Protein AF-A0A6P0MDD0-F1 (afdb_monomer_lite)

Secondary structure (DSSP, 8-state):
--SGGGS-HHHHHHHHHHHHHHHHHHHHHHHHHHHHHHHTS-TT----EEEETTGGGSPPPB-SSS-BHHHIIIIITHHHHH-SSSEEEE---HHHHTSTTHHHHHHHH-SPPPPPPP-SB-TTS-B-HHHHHHHHHHHHHHHTTT-TT--IIIIIBS-HHHHHHHHHHTTT-HHHHHHHHHHHHTS-SSSPBPHHHHHHHHHHHIIIIIHHHS-HHHHHHHHHHHHHHHHH-TTTTS-------------

pLDDT: mean 82.12, std 19.8, range [27.33, 98.19]

Foldseek 3Di:
DPPPQPDDPVSVVVVVVVCVVCVVVVLVVQQVVLVVVQVPDDPVDNADEAEDPDPLVPDWDDDVDPDTPLCCVQPVCLCSVQSHPHHYHYDHHPCCCPDPCVVVSCVSPNRDDDDDFQAQAALLRHGDVVSLVVLVVVVQVVVVVVPNPDDCQVAAAPHPVLSSLLCVLQNRHNVSSVQLVVLLVVVDPGDHRYSVSSVVSSVCCCVVPVVVPADPVNVVVVVVVVVVCCVVPVPVSPDDDPPPPDPPDDD

Sequence (251 aa):
MTTSLRRIPSSRETIRKQVDNYSVSLITALNEFIEDAQHKLPNDQSKIVVIADNLDRIIPLEKGNERTSHEEIFLDYSSQLTALNCHVVYTVPISLAYSSNATELRNIYATPQVLPMIMVKNRQNESYSKGLDKLKEVIEKRIHLVDSRIDIDTQIFDSQDTRIELCAMTGGHVRELMLLMQSVMRYIDDFPITTRIVRRAVSDARDSTYRNAVSSEEWQKLAEVVTVDARYYPGHLRSRTVHESFPSHGS

Structure (mmCIF, N/CA/C/O backbone):
data_AF-A0A6P0MDD0-F1
#
_entry.id   AF-A0A6P0MDD0-F1
#
loop_
_atom_site.group_PDB
_atom_site.id
_atom_site.type_symbol
_atom_site.label_atom_id
_atom_site.label_alt_id
_atom_site.label_comp_id
_atom_site.label_asym_id
_atom_site.label_entity_id
_atom_site.label_seq_id
_atom_site.pdbx_PDB_ins_code
_atom_site.Cartn_x
_atom_site.Cartn_y
_atom_site.Cartn_z
_atom_site.occupancy
_atom_site.B_iso_or_equiv
_atom_site.auth_seq_id
_atom_site.auth_comp_id
_atom_site.auth_asym_id
_atom_site.auth_atom_id
_atom_site.pdbx_PDB_model_num
ATOM 1 N N . MET A 1 1 ? -26.201 8.908 -7.734 1.00 32.69 1 MET A N 1
ATOM 2 C CA . MET A 1 1 ? -26.254 10.237 -7.083 1.00 32.69 1 MET A CA 1
ATOM 3 C C . MET A 1 1 ? -25.109 10.399 -6.075 1.00 32.69 1 MET A C 1
ATOM 5 O O . MET A 1 1 ? -25.351 10.575 -4.892 1.00 32.69 1 MET A O 1
ATOM 9 N N . THR A 1 2 ? -23.848 10.304 -6.506 1.00 36.78 2 THR A N 1
ATOM 10 C CA . THR A 1 2 ? -22.702 10.171 -5.573 1.00 36.78 2 THR A CA 1
ATOM 11 C C . THR A 1 2 ? -21.550 11.142 -5.846 1.00 36.78 2 THR A C 1
ATOM 13 O O . THR A 1 2 ? -20.603 11.206 -5.070 1.00 36.78 2 THR A O 1
ATOM 16 N N . THR A 1 3 ? -21.633 11.965 -6.893 1.00 32.38 3 THR A N 1
ATOM 17 C CA . THR A 1 3 ? -20.506 12.812 -7.328 1.00 32.38 3 THR A CA 1
ATOM 18 C C . THR A 1 3 ? -20.547 14.238 -6.756 1.00 32.38 3 THR A C 1
ATOM 20 O O . THR A 1 3 ? -19.508 14.888 -6.660 1.00 32.38 3 THR A O 1
ATOM 23 N N . SER A 1 4 ? -21.708 14.729 -6.307 1.00 34.78 4 SER A N 1
ATOM 24 C CA . SER A 1 4 ? -21.875 16.143 -5.916 1.00 34.78 4 SER A CA 1
ATOM 25 C C . SER A 1 4 ? -21.481 16.471 -4.470 1.00 34.78 4 SER A C 1
ATOM 27 O O . SER A 1 4 ? -21.215 17.627 -4.158 1.00 34.78 4 SER A O 1
ATOM 29 N N . LEU A 1 5 ? -21.373 15.476 -3.583 1.00 40.84 5 LEU A N 1
ATOM 30 C CA . LEU A 1 5 ? -21.086 15.698 -2.154 1.00 40.84 5 LEU A CA 1
ATOM 31 C C . LEU A 1 5 ? -19.612 16.023 -1.857 1.00 40.84 5 LEU A C 1
ATOM 33 O O . LEU A 1 5 ? -19.264 16.417 -0.746 1.00 40.84 5 LEU A O 1
ATOM 37 N N . ARG A 1 6 ? -18.719 15.878 -2.842 1.00 41.75 6 ARG A N 1
ATOM 38 C CA . ARG A 1 6 ? -17.268 15.948 -2.618 1.00 41.75 6 ARG A CA 1
ATOM 39 C C . ARG A 1 6 ? -16.696 17.372 -2.550 1.00 41.75 6 ARG A C 1
ATOM 41 O O . ARG A 1 6 ? -15.512 17.500 -2.246 1.00 41.75 6 ARG A O 1
ATOM 48 N N . ARG A 1 7 ? -17.479 18.428 -2.829 1.00 38.03 7 ARG A N 1
ATOM 49 C CA . ARG A 1 7 ? -16.921 19.756 -3.177 1.00 38.03 7 ARG A CA 1
ATOM 50 C C . ARG A 1 7 ? -17.464 20.990 -2.446 1.00 38.03 7 ARG A C 1
ATOM 52 O O . ARG A 1 7 ? -17.115 22.091 -2.854 1.00 38.03 7 ARG A O 1
ATOM 59 N N . ILE A 1 8 ? -18.253 20.848 -1.379 1.00 43.12 8 ILE A N 1
ATOM 60 C CA . ILE A 1 8 ? -18.804 22.010 -0.656 1.00 43.12 8 ILE A CA 1
ATOM 61 C C . ILE A 1 8 ? -18.343 21.994 0.818 1.00 43.12 8 ILE A C 1
ATOM 63 O O . ILE A 1 8 ? -18.714 21.078 1.555 1.00 43.12 8 ILE A O 1
ATOM 67 N N . PRO A 1 9 ? -17.547 22.984 1.276 1.00 49.06 9 PRO A N 1
ATOM 68 C CA . PRO A 1 9 ? -17.070 23.077 2.662 1.00 49.06 9 PRO A CA 1
ATOM 69 C C . PRO A 1 9 ? -18.204 23.113 3.698 1.00 49.06 9 PRO A C 1
ATOM 71 O O . PRO A 1 9 ? -18.133 22.415 4.707 1.00 49.06 9 PRO A O 1
ATOM 74 N N . SER A 1 10 ? -19.293 23.833 3.402 1.00 49.12 10 SER A N 1
ATOM 75 C CA . SER A 1 10 ? -20.471 23.931 4.274 1.00 49.12 10 SER A CA 1
ATOM 76 C C . SER A 1 10 ? -21.240 22.612 4.404 1.00 49.12 10 SER A C 1
ATOM 78 O O . SER A 1 10 ? -21.843 22.352 5.444 1.00 49.12 10 SER A O 1
ATOM 80 N N . SER A 1 11 ? -21.168 21.718 3.410 1.00 52.84 11 SER A N 1
ATOM 81 C CA . SER A 1 11 ? -21.753 20.378 3.522 1.00 52.84 11 SER A CA 1
ATOM 82 C C . SER A 1 11 ? -20.979 19.500 4.501 1.00 52.84 11 SER A C 1
ATOM 84 O O . SER A 1 11 ? -21.600 18.709 5.194 1.00 52.84 11 SER A O 1
ATOM 86 N N . ARG A 1 12 ? -19.651 19.649 4.627 1.00 55.28 12 ARG A N 1
ATOM 87 C CA . ARG A 1 12 ? -18.859 18.863 5.594 1.00 55.28 12 ARG A CA 1
ATOM 88 C C . ARG A 1 12 ? -19.124 19.266 7.038 1.00 55.28 12 ARG A C 1
ATOM 90 O O . ARG A 1 12 ? -19.221 18.384 7.880 1.00 55.28 12 ARG A O 1
ATOM 97 N N . GLU A 1 13 ? -19.258 20.559 7.327 1.00 58.88 13 GLU A N 1
ATOM 98 C CA . GLU A 1 13 ? -19.667 21.023 8.661 1.00 58.88 13 GLU A CA 1
ATOM 99 C C . GLU A 1 13 ? -21.097 20.605 8.996 1.00 58.88 13 GLU A C 1
ATOM 101 O O . GLU A 1 13 ? -21.365 20.191 10.120 1.00 58.88 13 GLU A O 1
ATOM 106 N N . THR A 1 14 ? -22.005 20.661 8.020 1.00 55.78 14 THR A N 1
ATOM 107 C CA . THR A 1 14 ? -23.390 20.208 8.203 1.00 55.78 14 THR A CA 1
ATOM 108 C C . THR A 1 14 ? -23.451 18.700 8.447 1.00 55.78 14 THR A C 1
ATOM 110 O O . THR A 1 14 ? -24.111 18.264 9.384 1.00 55.78 14 THR A O 1
ATOM 113 N N . ILE A 1 15 ? -22.707 17.910 7.664 1.00 59.50 15 ILE A N 1
ATOM 114 C CA . ILE A 1 15 ? -22.580 16.461 7.855 1.00 59.50 15 ILE A CA 1
ATOM 115 C C . ILE A 1 15 ? -21.939 16.162 9.206 1.00 59.50 15 ILE A C 1
ATOM 117 O O . ILE A 1 15 ? -22.464 15.322 9.914 1.00 59.50 15 ILE A O 1
ATOM 121 N N . ARG A 1 16 ? -20.867 16.858 9.610 1.00 57.59 16 ARG A N 1
ATOM 122 C CA . ARG A 1 16 ? -20.265 16.683 10.943 1.00 57.59 16 ARG A CA 1
ATOM 123 C C . ARG A 1 16 ? -21.270 16.957 12.052 1.00 57.59 16 ARG A C 1
ATOM 125 O O . ARG A 1 16 ? -21.490 16.083 12.870 1.00 57.59 16 ARG A O 1
ATOM 132 N N . LYS A 1 17 ? -21.969 18.095 12.017 1.00 58.84 17 LYS A N 1
ATOM 133 C CA . LYS A 1 17 ? -23.002 18.424 13.013 1.00 58.84 17 LYS A CA 1
ATOM 134 C C . LYS A 1 17 ? -24.141 17.403 13.046 1.00 58.84 17 LYS A C 1
ATOM 136 O O . LYS A 1 17 ? -24.657 17.111 14.116 1.00 58.84 17 LYS A O 1
ATOM 141 N N . GLN A 1 18 ? -24.544 16.858 11.899 1.00 57.03 18 GLN A N 1
ATOM 142 C CA . GLN A 1 18 ? -25.551 15.797 11.858 1.00 57.03 18 GLN A CA 1
ATOM 143 C C . GLN A 1 18 ? -24.995 14.467 12.381 1.00 57.03 18 GLN A C 1
ATOM 145 O O . GLN A 1 18 ? -25.627 13.840 13.216 1.00 57.03 18 GLN A O 1
ATOM 150 N N . VAL A 1 19 ? -23.806 14.051 11.956 1.00 58.28 19 VAL A N 1
ATOM 151 C CA . VAL A 1 19 ? -23.167 12.808 12.406 1.00 58.28 19 VAL A CA 1
ATOM 152 C C . VAL A 1 19 ? -22.863 12.854 13.902 1.00 58.28 19 VAL A C 1
ATOM 154 O O . VAL A 1 19 ? -23.126 11.873 14.579 1.00 58.28 19 VAL A O 1
ATOM 157 N N . ASP A 1 20 ? -22.401 13.980 14.443 1.00 59.94 20 ASP A N 1
ATOM 158 C CA . ASP A 1 20 ? -22.141 14.135 15.878 1.00 59.94 20 ASP A CA 1
ATOM 159 C C . ASP A 1 20 ? -23.440 14.022 16.690 1.00 59.94 20 ASP A C 1
ATOM 161 O O . ASP A 1 20 ? -23.492 13.270 17.664 1.00 59.94 20 ASP A O 1
ATOM 165 N N . ASN A 1 21 ? -24.521 14.668 16.232 1.00 58.84 21 ASN A N 1
ATOM 166 C CA . ASN A 1 21 ? -25.838 14.592 16.876 1.00 58.84 21 ASN A CA 1
ATOM 167 C C . ASN A 1 21 ? -26.485 13.195 16.796 1.00 58.84 21 ASN A C 1
ATOM 169 O O . ASN A 1 21 ? -27.354 12.883 17.607 1.00 58.84 21 ASN A O 1
ATOM 173 N N . TYR A 1 22 ? -26.082 12.367 15.829 1.00 60.81 22 TYR A N 1
ATOM 174 C CA . TYR A 1 22 ? -26.712 11.078 15.520 1.00 60.81 22 TYR A CA 1
ATOM 175 C C . TYR A 1 22 ? -25.746 9.890 15.585 1.00 60.81 22 TYR A C 1
ATOM 177 O O . TYR A 1 22 ? -26.116 8.791 15.176 1.00 60.81 22 TYR A O 1
ATOM 185 N N . SER A 1 23 ? -24.532 10.065 16.103 1.00 62.34 23 SER A N 1
ATOM 186 C CA . SER A 1 23 ? -23.465 9.053 16.048 1.00 62.34 23 SER A CA 1
ATOM 187 C C . SER A 1 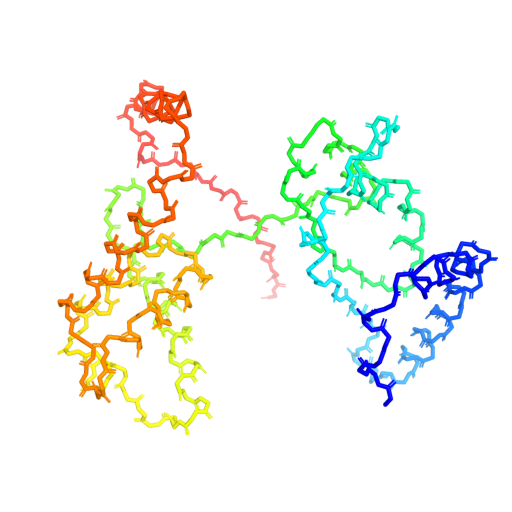23 ? -23.897 7.720 16.663 1.00 62.34 23 SER A C 1
ATOM 189 O O . SER A 1 23 ? -23.730 6.677 16.033 1.00 62.34 23 SER A O 1
ATOM 191 N N . VAL A 1 24 ? -24.565 7.756 17.821 1.00 66.88 24 VAL A N 1
ATOM 192 C CA . VAL A 1 24 ? -25.164 6.567 18.452 1.00 66.88 24 VAL A CA 1
ATOM 193 C C . VAL A 1 24 ? -26.218 5.931 17.541 1.00 66.88 24 VAL A C 1
ATOM 195 O O . VAL A 1 24 ? -26.158 4.735 17.283 1.00 66.88 24 VAL A O 1
ATOM 198 N N . SER A 1 25 ? -27.135 6.727 16.981 1.00 78.25 25 SER A N 1
ATOM 199 C CA . SER A 1 25 ? -28.187 6.205 16.094 1.00 78.25 25 SER A CA 1
ATOM 200 C C . SER A 1 25 ? -27.647 5.628 14.781 1.00 78.25 25 SER A C 1
ATOM 202 O O . SER A 1 25 ? -28.219 4.681 14.250 1.00 78.25 25 SER A O 1
ATOM 204 N N . LEU A 1 26 ? -26.523 6.147 14.275 1.00 84.44 26 LEU A N 1
ATOM 205 C CA . LEU A 1 26 ? -25.875 5.630 13.074 1.00 84.44 26 LEU A CA 1
ATOM 206 C C . LEU A 1 26 ? -25.206 4.279 13.340 1.00 84.44 26 LEU A C 1
ATOM 208 O O . LEU A 1 26 ? -25.339 3.378 12.519 1.00 84.44 26 LEU A O 1
ATOM 212 N N . ILE A 1 27 ? -24.517 4.126 14.474 1.00 89.81 27 ILE A N 1
ATOM 213 C CA . ILE A 1 27 ? -23.933 2.838 14.872 1.00 89.81 27 ILE A CA 1
ATOM 214 C C . ILE A 1 27 ? -25.033 1.792 15.069 1.00 89.81 27 ILE A C 1
ATOM 216 O O . ILE A 1 27 ? -24.898 0.682 14.564 1.00 89.81 27 ILE A O 1
ATOM 220 N N . THR A 1 28 ? -26.147 2.152 15.716 1.00 91.44 28 THR A N 1
ATOM 221 C CA . THR A 1 28 ? -27.307 1.257 15.845 1.00 91.44 28 THR A CA 1
ATOM 222 C C . THR A 1 28 ? -27.830 0.819 14.478 1.00 91.44 28 THR A C 1
ATOM 224 O O . THR A 1 28 ? -27.912 -0.377 14.220 1.00 91.44 28 THR A O 1
ATOM 227 N N . ALA A 1 29 ? -28.091 1.761 13.568 1.00 91.88 29 ALA A N 1
ATOM 228 C CA . ALA A 1 29 ? -28.584 1.441 12.228 1.00 91.88 29 ALA A CA 1
ATOM 229 C C . ALA A 1 29 ? -27.591 0.593 11.408 1.00 91.88 29 ALA A C 1
ATOM 231 O O . ALA A 1 29 ? -27.995 -0.298 10.662 1.00 91.88 29 ALA A O 1
ATOM 232 N N . LEU A 1 30 ? -26.283 0.847 11.540 1.00 92.62 30 LEU A N 1
ATOM 233 C CA . LEU A 1 30 ? -25.247 0.038 10.893 1.00 92.62 30 LEU A CA 1
ATOM 234 C C . LEU A 1 30 ? -25.207 -1.383 11.454 1.00 92.62 30 LEU A C 1
ATOM 236 O O . LEU A 1 30 ? -25.061 -2.324 10.680 1.00 92.62 30 LEU A O 1
ATOM 240 N N . ASN A 1 31 ? -25.360 -1.551 12.766 1.00 95.44 31 ASN A N 1
ATOM 241 C CA . ASN A 1 31 ? -25.385 -2.868 13.395 1.00 95.44 31 ASN A CA 1
ATOM 242 C C . ASN A 1 31 ? -26.634 -3.665 13.016 1.00 95.44 31 ASN A C 1
ATOM 244 O O . ASN A 1 31 ? -26.498 -4.832 12.669 1.00 95.44 31 ASN A O 1
ATOM 248 N N . GLU A 1 32 ? -27.809 -3.034 12.961 1.00 95.19 32 GLU A N 1
ATOM 249 C CA . GLU A 1 32 ? -29.029 -3.669 12.438 1.00 95.19 32 GLU A CA 1
ATOM 250 C C . GLU A 1 32 ? -28.837 -4.143 10.987 1.00 95.19 32 GLU A C 1
ATOM 252 O O . GLU A 1 32 ? -29.209 -5.261 10.630 1.00 95.19 32 GLU A O 1
ATOM 257 N N . PHE A 1 33 ? -28.194 -3.321 10.150 1.00 94.19 33 PHE A N 1
ATOM 258 C CA . PHE A 1 33 ? -27.860 -3.694 8.776 1.00 94.19 33 PHE A CA 1
ATOM 259 C C . PHE A 1 33 ? -26.857 -4.858 8.704 1.00 94.19 33 PHE A C 1
ATOM 261 O O . PHE A 1 33 ? -27.023 -5.767 7.891 1.00 94.19 33 PHE A O 1
ATOM 268 N N . ILE A 1 34 ? -25.814 -4.843 9.540 1.00 94.31 34 ILE A N 1
ATOM 269 C CA . ILE A 1 34 ? -24.814 -5.917 9.616 1.00 94.31 34 ILE A CA 1
ATOM 270 C C . ILE A 1 34 ? -25.471 -7.229 10.056 1.00 94.31 34 ILE A C 1
ATOM 272 O O . ILE A 1 34 ? -25.182 -8.270 9.470 1.00 94.31 34 ILE A O 1
ATOM 276 N N . GLU A 1 35 ? -26.359 -7.186 11.045 1.00 93.56 35 GLU A N 1
ATOM 277 C CA . GLU A 1 35 ? -27.078 -8.358 11.545 1.00 93.56 35 GLU A CA 1
ATOM 278 C C . GLU A 1 35 ? -28.017 -8.937 10.483 1.00 93.56 35 GLU A C 1
ATOM 280 O O . GLU A 1 35 ? -27.995 -10.141 10.228 1.00 93.56 35 GLU A O 1
ATOM 285 N N . ASP A 1 36 ? -28.802 -8.106 9.795 1.00 94.12 36 ASP A N 1
ATOM 286 C CA . ASP A 1 36 ? -29.632 -8.552 8.669 1.00 94.12 36 ASP A CA 1
ATOM 287 C C . ASP A 1 36 ? -28.782 -9.164 7.540 1.00 94.12 36 ASP A C 1
ATOM 289 O O . ASP A 1 36 ? -29.133 -10.209 6.984 1.00 94.12 36 ASP A O 1
ATOM 293 N N . ALA A 1 37 ? -27.625 -8.568 7.235 1.00 93.12 37 ALA A N 1
ATOM 294 C CA . ALA A 1 37 ? -26.694 -9.115 6.255 1.00 93.12 37 ALA A CA 1
ATOM 295 C C . ALA A 1 37 ? -26.127 -10.476 6.695 1.00 93.12 37 ALA A C 1
ATOM 297 O O . ALA A 1 37 ? -26.079 -11.392 5.876 1.00 93.12 37 ALA A O 1
ATOM 298 N N . GLN A 1 38 ? -25.755 -10.638 7.969 1.00 92.44 38 GLN A N 1
ATOM 299 C CA . GLN A 1 38 ? -25.266 -11.906 8.527 1.00 92.44 38 GLN A CA 1
ATOM 300 C C . GLN A 1 38 ? -26.317 -13.021 8.431 1.00 92.44 38 GLN A C 1
ATOM 302 O O . GLN A 1 38 ? -25.971 -14.137 8.053 1.00 92.44 38 GLN A O 1
ATOM 307 N N . HIS A 1 39 ? -27.598 -12.727 8.683 1.00 91.56 39 HIS A N 1
ATOM 308 C CA . HIS A 1 39 ? -28.688 -13.707 8.553 1.00 91.56 39 HIS A CA 1
ATOM 309 C C . HIS A 1 39 ? -28.938 -14.177 7.113 1.00 91.56 39 HIS A C 1
ATOM 311 O O . HIS A 1 39 ? -29.538 -15.231 6.903 1.00 91.56 39 HIS A O 1
ATOM 317 N N . LYS A 1 40 ? -28.508 -13.398 6.116 1.00 92.94 40 LYS A N 1
ATOM 318 C CA . LYS A 1 40 ? -28.657 -13.717 4.688 1.00 92.94 40 LYS A CA 1
ATOM 319 C C . LYS A 1 40 ? -27.450 -14.450 4.107 1.00 92.94 40 LYS A C 1
ATOM 321 O O . LYS A 1 40 ? -27.489 -14.824 2.933 1.00 92.94 40 LYS A O 1
ATOM 326 N N . LEU A 1 41 ? -26.380 -14.628 4.882 1.00 91.88 41 LEU A N 1
ATOM 327 C CA . LEU A 1 41 ? -25.212 -15.364 4.422 1.00 91.88 41 LEU A CA 1
ATOM 328 C C . LEU A 1 41 ? -25.493 -16.878 4.355 1.00 91.88 41 LEU A C 1
ATOM 330 O O . LEU A 1 41 ? -26.341 -17.393 5.087 1.00 91.88 41 LEU A O 1
ATOM 334 N N . PRO A 1 42 ? -24.782 -17.610 3.481 1.00 91.19 42 PRO A N 1
ATOM 335 C CA . PRO A 1 42 ? -24.795 -19.070 3.470 1.00 91.19 42 PRO A CA 1
ATOM 336 C C . PRO A 1 42 ? -24.424 -19.676 4.833 1.00 91.19 42 PRO A C 1
ATOM 338 O O . PRO A 1 42 ? -23.614 -19.121 5.568 1.00 91.19 42 PRO A O 1
ATOM 341 N N . ASN A 1 43 ? -24.954 -20.859 5.157 1.00 83.12 43 ASN A N 1
ATOM 342 C CA . ASN A 1 43 ? -24.727 -21.510 6.459 1.00 83.12 43 ASN A CA 1
ATOM 343 C C . ASN A 1 43 ? -23.244 -21.807 6.772 1.00 83.12 43 ASN A C 1
ATOM 345 O O . ASN A 1 43 ? -22.886 -21.978 7.935 1.00 83.12 43 ASN A O 1
ATOM 349 N N . ASP A 1 44 ? -22.384 -21.891 5.755 1.00 86.50 44 ASP A N 1
ATOM 350 C CA . ASP A 1 44 ? -20.936 -22.083 5.875 1.00 86.50 44 ASP A CA 1
ATOM 351 C C . ASP A 1 44 ? -20.153 -20.768 6.068 1.00 86.50 44 ASP A C 1
ATOM 353 O O . ASP A 1 44 ? -18.951 -20.800 6.335 1.00 86.50 44 ASP A O 1
ATOM 357 N N . GLN A 1 45 ? -20.817 -19.608 5.991 1.00 83.88 45 GLN A N 1
ATOM 358 C CA . GLN A 1 45 ? -20.230 -18.282 6.186 1.00 83.88 45 GLN A CA 1
ATOM 359 C C . GLN A 1 45 ? -21.087 -17.458 7.151 1.00 83.88 45 GLN A C 1
ATOM 361 O O . GLN A 1 45 ? -22.103 -16.900 6.775 1.00 83.88 45 GLN A O 1
ATOM 366 N N . SER A 1 46 ? -20.667 -17.322 8.408 1.00 79.81 46 SER A N 1
ATOM 367 C CA . SER A 1 46 ? -21.464 -16.621 9.433 1.00 79.81 46 SER A CA 1
ATOM 368 C C . SER A 1 46 ? -20.913 -15.258 9.849 1.00 79.81 46 SER A C 1
ATOM 370 O O . SER A 1 46 ? -21.462 -14.612 10.738 1.00 79.81 46 SER A O 1
ATOM 372 N N . LYS A 1 47 ? -19.801 -14.815 9.252 1.00 89.12 47 LYS A N 1
ATOM 373 C CA . LYS A 1 47 ? -19.071 -13.624 9.701 1.00 89.12 47 LYS A CA 1
ATOM 374 C C . LYS A 1 47 ? -18.840 -12.645 8.566 1.00 89.12 47 LYS A C 1
ATOM 376 O O . LYS A 1 47 ? -18.465 -13.030 7.464 1.00 89.12 47 LYS A O 1
ATOM 381 N N . ILE A 1 48 ? -18.988 -11.365 8.890 1.00 93.19 48 ILE A N 1
ATOM 382 C CA . ILE A 1 48 ? -18.657 -10.250 8.005 1.00 93.19 48 ILE A CA 1
ATOM 383 C C . ILE A 1 48 ? -17.336 -9.635 8.466 1.00 93.19 48 ILE A C 1
ATOM 385 O O . ILE A 1 48 ? -17.115 -9.442 9.666 1.00 93.19 48 ILE A O 1
ATOM 389 N N . VAL A 1 49 ? -16.473 -9.324 7.498 1.00 94.94 49 VAL A N 1
ATOM 390 C CA . VAL A 1 49 ? -15.269 -8.515 7.700 1.00 94.94 49 VAL A CA 1
ATOM 391 C C . VAL A 1 49 ? -15.408 -7.238 6.881 1.00 94.94 49 VAL A C 1
ATOM 393 O O . VAL A 1 49 ? -15.585 -7.294 5.664 1.00 94.94 49 VAL A O 1
ATOM 396 N N . VAL A 1 50 ? -15.309 -6.088 7.539 1.00 94.44 50 VAL A N 1
ATOM 397 C CA . VAL A 1 50 ? -15.270 -4.771 6.901 1.00 94.44 50 VAL A CA 1
ATOM 398 C C . VAL A 1 50 ? -13.822 -4.307 6.826 1.00 94.44 50 VAL A C 1
ATOM 400 O O . VAL A 1 50 ? -13.106 -4.319 7.821 1.00 94.44 50 VAL A O 1
ATOM 403 N N . ILE A 1 51 ? -13.380 -3.874 5.647 1.00 95.19 51 ILE A N 1
ATOM 404 C CA . ILE A 1 51 ? -12.051 -3.285 5.460 1.00 95.19 51 ILE A CA 1
ATOM 405 C C . ILE A 1 51 ? -12.236 -1.802 5.152 1.00 95.19 51 ILE A C 1
ATOM 407 O O . ILE A 1 51 ? -12.701 -1.431 4.073 1.00 95.19 51 ILE A O 1
ATOM 411 N N . ALA A 1 52 ? -11.878 -0.958 6.112 1.00 92.81 52 ALA A N 1
ATOM 412 C CA . ALA A 1 52 ? -11.877 0.489 5.976 1.00 92.81 52 ALA A CA 1
ATOM 413 C C . ALA A 1 52 ? -10.470 0.956 5.575 1.00 92.81 52 ALA A C 1
ATOM 415 O O . ALA A 1 52 ? -9.613 1.244 6.413 1.00 92.81 52 ALA A O 1
ATOM 416 N N . ASP A 1 53 ? -10.243 0.982 4.262 1.00 90.19 53 ASP A N 1
ATOM 417 C CA . ASP A 1 53 ? -8.970 1.360 3.645 1.00 90.19 53 ASP A CA 1
ATOM 418 C C . ASP A 1 53 ? -8.821 2.886 3.476 1.00 90.19 53 ASP A C 1
ATOM 420 O O . ASP A 1 53 ? -9.801 3.627 3.363 1.00 90.19 53 ASP A O 1
ATOM 424 N N . ASN A 1 54 ? -7.572 3.342 3.368 1.00 88.75 54 ASN A N 1
ATOM 425 C CA . ASN A 1 54 ? -7.144 4.728 3.164 1.00 88.75 54 ASN A CA 1
ATOM 426 C C . ASN A 1 54 ? -7.448 5.710 4.310 1.00 88.75 54 ASN A C 1
ATOM 428 O O . ASN A 1 54 ? -7.403 6.924 4.081 1.00 88.75 54 ASN A O 1
ATOM 432 N N . LEU A 1 55 ? -7.725 5.245 5.533 1.00 90.06 55 LEU A N 1
ATOM 433 C CA . LEU A 1 55 ? -7.856 6.155 6.681 1.00 90.06 55 LEU A CA 1
ATOM 434 C C . LEU A 1 55 ? -6.500 6.770 7.081 1.00 90.06 55 LEU A C 1
ATOM 436 O O . LEU A 1 55 ? -6.444 7.910 7.537 1.00 90.06 55 LEU A O 1
ATOM 440 N N . ASP A 1 56 ? -5.397 6.079 6.788 1.00 87.25 56 ASP A N 1
ATOM 441 C CA . ASP A 1 56 ? -4.017 6.576 6.871 1.00 87.25 56 ASP A CA 1
ATOM 442 C C . ASP A 1 56 ? -3.729 7.772 5.943 1.00 87.25 56 ASP A C 1
ATOM 444 O O . ASP A 1 56 ? -2.800 8.541 6.188 1.00 87.25 56 ASP A O 1
ATOM 448 N N . ARG A 1 57 ? -4.541 7.968 4.893 1.00 85.56 57 ARG A N 1
ATOM 449 C CA . ARG A 1 57 ? -4.383 9.061 3.915 1.00 85.56 57 ARG A CA 1
ATOM 450 C C . ARG A 1 57 ? -5.137 10.333 4.280 1.00 85.56 57 ARG A C 1
ATOM 452 O O . ARG A 1 57 ? -5.095 11.306 3.521 1.00 85.56 57 ARG A O 1
ATOM 459 N N . ILE A 1 58 ? -5.865 10.336 5.395 1.00 84.38 58 ILE A N 1
ATOM 460 C CA . ILE A 1 58 ? -6.497 11.552 5.908 1.00 84.38 58 ILE A CA 1
ATOM 461 C C . ILE A 1 58 ? -5.374 12.533 6.247 1.00 84.38 58 ILE A C 1
ATOM 463 O O . ILE A 1 58 ? -4.424 12.167 6.927 1.00 84.38 58 ILE A O 1
ATOM 467 N N . ILE A 1 59 ? -5.444 13.765 5.746 1.00 78.25 59 ILE A N 1
ATOM 468 C CA . ILE A 1 59 ? -4.411 14.768 6.031 1.00 78.25 59 ILE A CA 1
ATOM 469 C C . ILE A 1 59 ? -4.506 15.127 7.519 1.00 78.25 59 ILE A C 1
ATOM 471 O O . ILE A 1 59 ? -5.595 15.533 7.941 1.00 78.25 59 ILE A O 1
ATOM 475 N N . PRO A 1 60 ? -3.419 14.986 8.305 1.00 75.19 60 PRO A N 1
ATOM 476 C CA . PRO A 1 60 ? -3.426 15.398 9.696 1.00 75.19 60 PRO A CA 1
ATOM 477 C C . PRO A 1 60 ? -3.621 16.911 9.751 1.00 75.19 60 PRO A C 1
ATOM 479 O O . PRO A 1 60 ? -2.842 17.676 9.183 1.00 75.19 60 PRO A O 1
ATOM 482 N N . LEU A 1 61 ? -4.696 17.341 10.399 1.00 77.12 61 LEU A N 1
ATOM 483 C CA . LEU A 1 61 ? -4.892 18.739 10.747 1.00 77.12 61 LEU A CA 1
ATOM 484 C C . LEU A 1 61 ? -4.482 18.909 12.203 1.00 77.12 61 LEU A C 1
ATOM 486 O O . LEU A 1 61 ? -5.069 18.277 13.084 1.00 77.12 61 LEU A O 1
ATOM 490 N N . GLU A 1 62 ? -3.494 19.765 12.439 1.00 68.75 62 GLU A N 1
ATOM 491 C CA . GLU A 1 62 ? -3.224 20.306 13.766 1.00 68.75 62 GLU A CA 1
ATOM 492 C C . GLU A 1 62 ? -4.349 21.292 14.078 1.00 68.75 62 GLU A C 1
ATOM 494 O O . GLU A 1 62 ? -4.450 22.375 13.497 1.00 68.75 62 GLU A O 1
ATOM 499 N N . LYS A 1 63 ? -5.280 20.877 14.935 1.00 61.91 63 LYS A N 1
ATOM 500 C CA . LYS A 1 63 ? -6.213 21.819 15.552 1.00 61.91 63 LYS A CA 1
ATOM 501 C C . LYS A 1 63 ? -5.464 22.482 16.706 1.00 61.91 63 LYS A C 1
ATOM 503 O O . LYS A 1 63 ? -4.561 21.882 17.261 1.00 61.91 63 LYS A O 1
ATOM 508 N N . GLY A 1 64 ? -5.837 23.696 17.109 1.00 56.56 64 GLY A N 1
ATOM 509 C CA . GLY A 1 64 ? -5.206 24.402 18.242 1.00 56.56 64 GLY A CA 1
ATOM 510 C C . GLY A 1 64 ? -5.314 23.704 19.613 1.00 56.56 64 GLY A C 1
ATOM 511 O O . GLY A 1 64 ? -4.939 24.298 20.617 1.00 56.56 64 GLY A O 1
ATOM 512 N N . ASN A 1 65 ? -5.822 22.469 19.649 1.00 55.91 65 ASN A N 1
ATOM 513 C CA . ASN A 1 65 ? -5.827 21.571 20.792 1.00 55.91 65 ASN A CA 1
ATOM 514 C C . ASN A 1 65 ? -4.743 20.511 20.546 1.00 55.91 65 ASN A C 1
ATOM 516 O O . ASN A 1 65 ? -4.521 20.127 19.408 1.00 55.91 65 ASN A O 1
ATOM 520 N N . GLU A 1 66 ? -4.123 19.996 21.601 1.00 68.75 66 GLU A N 1
ATOM 521 C CA . GLU A 1 66 ? -2.932 19.122 21.605 1.00 68.75 66 GLU A CA 1
ATOM 522 C C . GLU A 1 66 ? -2.989 17.834 20.746 1.00 68.75 66 GLU A C 1
ATOM 524 O O . GLU A 1 66 ? -2.010 17.094 20.713 1.00 68.75 66 GLU A O 1
ATOM 529 N N . ARG A 1 67 ? -4.099 17.549 20.049 1.00 71.88 67 ARG A N 1
ATOM 530 C CA . ARG A 1 67 ? -4.301 16.356 19.221 1.00 71.88 67 ARG A CA 1
ATOM 531 C C . ARG A 1 67 ? -4.457 16.671 17.735 1.00 71.88 67 ARG A C 1
ATOM 533 O O . ARG A 1 67 ? -5.204 17.556 17.312 1.00 71.88 67 ARG A O 1
ATOM 540 N N . THR A 1 68 ? -3.799 15.853 16.930 1.00 84.69 68 THR A N 1
ATOM 541 C CA . THR A 1 68 ? -3.971 15.745 15.483 1.00 84.69 68 THR A CA 1
ATOM 542 C C . THR A 1 68 ? -5.329 15.131 15.138 1.00 84.69 68 THR A C 1
ATOM 544 O O . THR A 1 68 ? -5.903 14.351 15.899 1.00 84.69 68 THR A O 1
ATOM 547 N N . SER A 1 69 ? -5.833 15.390 13.929 1.00 83.31 69 SER A N 1
ATOM 548 C CA . SER A 1 69 ? -7.055 14.722 13.449 1.00 83.31 69 SER A CA 1
ATOM 549 C C . SER A 1 69 ? -6.944 13.192 13.376 1.00 83.31 69 SER A C 1
ATOM 551 O O . SER A 1 69 ? -7.963 12.511 13.346 1.00 83.31 69 SER A O 1
ATOM 553 N N . HIS A 1 70 ? -5.729 12.635 13.305 1.00 89.31 70 HIS A N 1
ATOM 554 C CA . HIS A 1 70 ? -5.523 11.187 13.392 1.00 89.31 70 HIS A CA 1
ATOM 555 C C . HIS A 1 70 ? -5.802 10.674 14.801 1.00 89.31 70 HIS A C 1
ATOM 557 O O . HIS A 1 70 ? -6.532 9.701 14.954 1.00 89.31 70 HIS A O 1
ATOM 563 N N . GLU A 1 71 ? -5.270 11.343 15.820 1.00 90.12 71 GLU A N 1
ATOM 564 C CA . GLU A 1 71 ? -5.522 10.991 17.220 1.00 90.12 71 GLU A CA 1
ATOM 565 C C . GLU A 1 71 ? -6.999 11.153 17.575 1.00 90.12 71 GLU A C 1
ATOM 567 O O . GLU A 1 71 ? -7.570 10.269 18.198 1.00 90.12 71 GLU A O 1
ATOM 572 N N . GLU A 1 72 ? -7.649 12.212 17.094 1.00 88.25 72 GLU A N 1
ATOM 573 C CA . GLU A 1 72 ? -9.090 12.407 17.276 1.00 88.25 72 GLU A CA 1
ATOM 574 C C . GLU A 1 72 ? -9.890 11.212 16.717 1.00 88.25 72 GLU A C 1
ATOM 576 O O . GLU A 1 72 ? -10.702 10.611 17.415 1.00 88.25 72 GLU A O 1
ATOM 581 N N . ILE A 1 73 ? -9.633 10.802 15.471 1.00 90.12 73 ILE A N 1
ATOM 582 C CA . ILE A 1 73 ? -10.362 9.688 14.841 1.00 90.12 73 ILE A CA 1
ATOM 583 C C . ILE A 1 73 ? -10.088 8.359 15.550 1.00 90.12 73 ILE A C 1
ATOM 585 O O . ILE A 1 73 ? -11.021 7.614 15.834 1.00 90.12 73 ILE A O 1
ATOM 589 N N . PHE A 1 74 ? -8.820 8.035 15.797 1.00 93.25 74 PHE A N 1
ATOM 590 C CA . PHE A 1 74 ? -8.446 6.698 16.250 1.00 93.25 74 PHE A CA 1
ATOM 591 C C . PHE A 1 74 ? -8.457 6.539 17.771 1.00 93.25 74 PHE A C 1
ATOM 593 O O . PHE A 1 74 ? -8.629 5.418 18.235 1.00 93.25 74 PHE A O 1
ATOM 600 N N . LEU A 1 75 ? -8.298 7.604 18.553 1.00 92.62 75 LEU A N 1
ATOM 601 C CA . LEU A 1 75 ? -8.290 7.536 20.018 1.00 92.62 75 LEU A CA 1
ATOM 602 C C . LEU A 1 75 ? -9.612 8.058 20.583 1.00 92.62 75 LEU A C 1
ATOM 604 O O . LEU A 1 75 ? -10.319 7.308 21.257 1.00 92.62 75 LEU A O 1
ATOM 608 N N . ASP A 1 76 ? -10.003 9.286 20.238 1.00 90.25 76 ASP A N 1
ATOM 609 C CA . ASP A 1 76 ? -11.191 9.923 20.831 1.00 90.25 76 ASP A CA 1
ATOM 610 C C . ASP A 1 76 ? -12.490 9.279 20.329 1.00 90.25 76 ASP A C 1
ATOM 612 O O . ASP A 1 76 ? -13.398 9.001 21.113 1.00 90.25 76 ASP A O 1
ATOM 616 N N . TYR A 1 77 ? -12.555 8.961 19.032 1.00 90.06 77 TYR A N 1
ATOM 617 C CA . TYR A 1 77 ? -13.689 8.264 18.417 1.00 90.06 77 TYR A CA 1
ATOM 618 C C . TYR A 1 77 ? -13.539 6.730 18.389 1.00 90.06 77 TYR A C 1
ATOM 620 O O . TYR A 1 77 ? -14.239 6.026 17.652 1.00 90.06 77 TYR A O 1
ATOM 628 N N . SER A 1 78 ? -12.645 6.179 19.215 1.00 93.81 78 SER A N 1
ATOM 629 C CA . SER A 1 78 ? -12.408 4.733 19.284 1.00 93.81 78 SER A CA 1
ATOM 630 C C . SER A 1 78 ? -13.640 3.925 19.675 1.00 93.81 78 SER A C 1
ATOM 632 O O . SER A 1 78 ? -13.859 2.834 19.145 1.00 93.81 78 SER A O 1
ATOM 634 N N . SER A 1 79 ? -14.482 4.463 20.560 1.00 91.38 79 SER A N 1
ATOM 635 C CA . SER A 1 79 ? -15.720 3.797 20.975 1.00 91.38 79 SER A CA 1
ATOM 636 C C . SER A 1 79 ? -16.667 3.564 19.795 1.00 91.38 79 SER A C 1
ATOM 638 O O . SER A 1 79 ? -17.292 2.517 19.706 1.00 91.38 79 SER A O 1
ATOM 640 N N . GLN A 1 80 ? -16.715 4.492 18.837 1.00 90.44 80 GLN A N 1
ATOM 641 C CA . GLN A 1 80 ? -17.529 4.378 17.632 1.00 90.44 80 GLN A CA 1
ATOM 642 C C . GLN A 1 80 ? -16.901 3.398 16.638 1.00 90.44 80 GLN A C 1
ATOM 644 O O . GLN A 1 80 ? -17.612 2.589 16.048 1.00 90.44 80 GLN A O 1
ATOM 649 N N . LEU A 1 81 ? -15.573 3.438 16.471 1.00 92.56 81 LEU A N 1
ATOM 650 C CA . LEU A 1 81 ? -14.852 2.523 15.577 1.00 92.56 81 LEU A CA 1
ATOM 651 C C . LEU A 1 81 ? -14.886 1.065 16.070 1.00 92.56 81 LEU A C 1
ATOM 653 O O . LEU A 1 81 ? -14.863 0.136 15.270 1.00 92.56 81 LEU A O 1
ATOM 657 N N . THR A 1 82 ? -14.983 0.841 17.378 1.00 94.56 82 THR A N 1
ATOM 658 C CA . THR A 1 82 ? -15.025 -0.510 17.968 1.00 94.56 82 THR A CA 1
ATOM 659 C C . THR A 1 82 ? -16.442 -1.038 18.218 1.00 94.56 82 THR A C 1
ATOM 661 O O . THR A 1 82 ? -16.595 -2.203 18.570 1.00 94.56 82 THR A O 1
ATOM 664 N N . ALA A 1 83 ? -17.484 -0.227 17.997 1.00 94.75 83 ALA A N 1
ATOM 665 C CA . ALA A 1 83 ? -18.876 -0.591 18.286 1.00 94.75 83 ALA A CA 1
ATOM 666 C C . ALA A 1 83 ? -19.609 -1.340 17.156 1.00 94.75 83 ALA A C 1
ATOM 668 O O . ALA A 1 83 ? -20.785 -1.671 17.317 1.00 94.75 83 ALA A O 1
ATOM 669 N N . LEU A 1 84 ? -18.968 -1.593 16.009 1.00 94.19 84 LEU A N 1
ATOM 670 C CA . LEU A 1 84 ? -19.594 -2.344 14.918 1.00 94.19 84 LEU A CA 1
ATOM 671 C C . LEU A 1 84 ? -19.649 -3.847 15.237 1.00 94.19 84 LEU A C 1
ATOM 673 O O . LEU A 1 84 ? -18.632 -4.447 15.577 1.00 94.19 84 L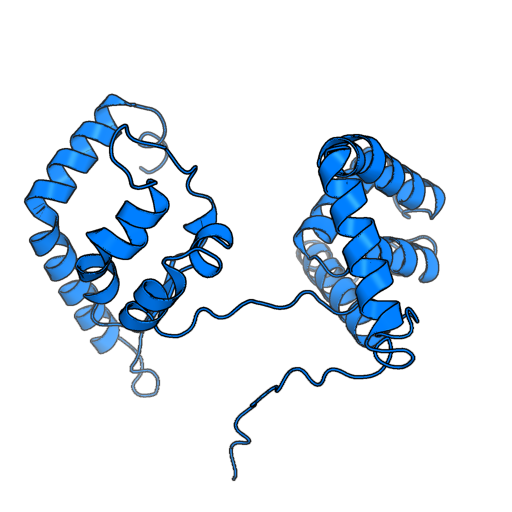EU A O 1
ATOM 677 N N . ASN A 1 85 ? -20.809 -4.480 15.038 1.00 94.50 85 ASN A N 1
ATOM 678 C CA . ASN A 1 85 ? -21.075 -5.903 15.307 1.00 94.50 85 ASN A CA 1
ATOM 679 C C . ASN A 1 85 ? -20.468 -6.839 14.234 1.00 94.50 85 ASN A C 1
ATOM 681 O O . ASN A 1 85 ? -21.091 -7.793 13.760 1.00 94.50 85 ASN A O 1
ATOM 685 N N . CYS A 1 86 ? -19.236 -6.560 13.807 1.00 95.00 86 CYS A N 1
ATOM 686 C CA . CYS A 1 86 ? -18.478 -7.361 12.850 1.00 95.00 86 CYS A CA 1
ATOM 687 C C . CYS A 1 86 ? -16.966 -7.191 13.051 1.00 95.00 86 CYS A C 1
ATOM 689 O O . CYS A 1 86 ? -16.507 -6.352 13.824 1.00 95.00 86 CYS A O 1
ATOM 691 N N . HIS A 1 87 ? -16.168 -7.990 12.344 1.00 94.06 87 HIS A N 1
ATOM 692 C CA . HIS A 1 87 ? -14.727 -7.766 12.315 1.00 94.06 87 HIS A CA 1
ATOM 693 C C . HIS A 1 87 ? -14.415 -6.568 11.421 1.00 94.06 87 HIS A C 1
ATOM 695 O O . HIS A 1 87 ? -14.889 -6.512 10.288 1.00 94.06 87 HIS A O 1
ATOM 701 N N . VAL A 1 88 ? -13.585 -5.642 11.897 1.00 95.12 88 VAL A N 1
ATOM 702 C CA . VAL A 1 88 ? -13.173 -4.478 11.110 1.00 95.12 88 VAL A CA 1
ATOM 703 C C . VAL A 1 88 ? -11.655 -4.398 11.030 1.00 95.12 88 VAL A C 1
ATOM 705 O O . VAL A 1 88 ? -10.958 -4.572 12.027 1.00 95.12 88 VAL A O 1
ATOM 708 N N . VAL A 1 89 ? -11.145 -4.134 9.830 1.00 95.56 89 VAL A N 1
ATOM 709 C CA . VAL A 1 89 ? -9.735 -3.845 9.562 1.00 95.56 89 VAL A CA 1
ATOM 710 C C . VAL A 1 89 ? -9.616 -2.374 9.189 1.00 95.56 89 VAL A C 1
ATOM 712 O O . VAL A 1 89 ? -10.190 -1.938 8.191 1.00 95.56 89 VAL A O 1
ATOM 715 N N . TYR A 1 90 ? -8.850 -1.623 9.977 1.00 94.94 90 TYR A N 1
ATOM 716 C CA . TYR A 1 90 ? -8.552 -0.212 9.739 1.00 94.94 90 TYR A CA 1
ATOM 717 C C . TYR A 1 90 ? -7.115 -0.040 9.249 1.00 94.94 90 TYR A C 1
ATOM 719 O O . TYR A 1 90 ? -6.193 -0.618 9.827 1.00 94.94 90 TYR A O 1
ATOM 727 N N . THR A 1 91 ? -6.899 0.793 8.226 1.00 94.19 91 THR A N 1
ATOM 728 C CA . THR A 1 91 ? -5.549 1.299 7.940 1.00 94.19 91 THR A CA 1
ATOM 729 C C . THR A 1 91 ? -5.256 2.493 8.839 1.00 94.19 91 THR A C 1
ATOM 731 O O . THR A 1 91 ? -6.003 3.464 8.861 1.00 94.19 91 THR A O 1
ATOM 734 N N . VAL A 1 92 ? -4.178 2.434 9.616 1.00 92.38 92 VAL A N 1
ATOM 735 C CA . VAL A 1 92 ? -3.792 3.526 10.522 1.00 92.38 92 VAL A CA 1
ATOM 736 C C . VAL A 1 92 ? -2.553 4.248 9.989 1.00 92.38 92 VAL A C 1
ATOM 738 O O . VAL A 1 92 ? -1.686 3.602 9.393 1.00 92.38 92 VAL A O 1
ATOM 741 N N . PRO A 1 93 ? -2.429 5.571 10.196 1.00 90.88 93 PRO A N 1
ATOM 742 C CA . PRO A 1 93 ? -1.210 6.300 9.872 1.00 90.88 93 PRO A CA 1
ATOM 743 C C . PRO A 1 93 ? -0.000 5.670 10.563 1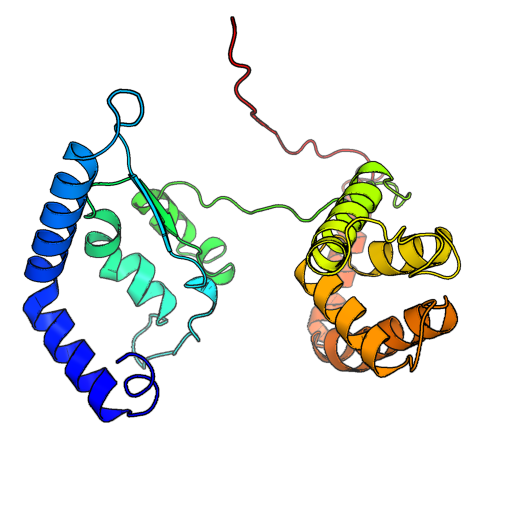.00 90.88 93 PRO A C 1
ATOM 745 O O . PRO A 1 93 ? -0.017 5.436 11.774 1.00 90.88 93 PRO A O 1
ATOM 748 N N . ILE A 1 94 ? 1.078 5.446 9.808 1.00 88.94 94 ILE A N 1
ATOM 749 C CA . ILE A 1 94 ? 2.313 4.880 10.366 1.00 88.94 94 ILE A CA 1
ATOM 750 C C . ILE A 1 94 ? 2.872 5.759 11.493 1.00 88.94 94 ILE A C 1
ATOM 752 O O . ILE A 1 94 ? 3.330 5.242 12.504 1.00 88.94 94 ILE A O 1
ATOM 756 N N . SER A 1 95 ? 2.751 7.083 11.375 1.00 87.94 95 SER A N 1
ATOM 757 C CA . SER A 1 95 ? 3.156 8.027 12.421 1.00 87.94 95 SER A CA 1
ATOM 758 C C . SER A 1 95 ? 2.439 7.778 13.747 1.00 87.94 95 SER A C 1
ATOM 760 O O . SER A 1 95 ? 3.077 7.860 14.788 1.00 87.94 95 SER A O 1
ATOM 762 N N . LEU A 1 96 ? 1.150 7.421 13.721 1.00 89.94 96 LEU A N 1
ATOM 763 C CA . LEU A 1 96 ? 0.372 7.116 14.923 1.00 89.94 96 LEU A CA 1
ATOM 764 C C . LEU A 1 96 ? 0.777 5.766 15.531 1.00 89.94 96 LEU A C 1
ATOM 766 O O . LEU A 1 96 ? 0.888 5.645 16.747 1.00 89.94 96 LEU A O 1
ATOM 770 N N . ALA A 1 97 ? 1.051 4.761 14.695 1.00 90.06 97 ALA A N 1
ATOM 771 C CA . ALA A 1 97 ? 1.505 3.449 15.160 1.00 90.06 97 ALA A CA 1
ATOM 772 C C . ALA A 1 97 ? 2.889 3.489 15.843 1.00 90.06 97 ALA A C 1
ATOM 774 O O . ALA A 1 97 ? 3.184 2.622 16.664 1.00 90.06 97 ALA A O 1
ATOM 775 N N . TYR A 1 98 ? 3.717 4.489 15.521 1.00 89.19 98 TYR A N 1
ATOM 776 C CA . TYR A 1 98 ? 5.050 4.704 16.098 1.00 89.19 98 TYR A CA 1
ATOM 777 C C . TYR A 1 98 ? 5.136 5.941 17.015 1.00 89.19 98 TYR A C 1
ATOM 779 O O . TYR A 1 98 ? 6.239 6.351 17.378 1.00 89.19 98 TYR A O 1
ATOM 787 N N . SER A 1 99 ? 4.005 6.542 17.401 1.00 89.75 99 SER A N 1
ATOM 788 C CA . SER A 1 99 ? 3.989 7.686 18.321 1.00 89.75 99 SER A CA 1
ATOM 789 C C . SER A 1 99 ? 3.990 7.251 19.790 1.00 89.75 99 SER A C 1
ATOM 791 O O . SER A 1 99 ? 3.916 6.065 20.123 1.00 89.75 99 SER A O 1
ATOM 793 N N . SER A 1 100 ? 4.006 8.232 20.698 1.00 89.94 100 SER A N 1
ATOM 794 C CA . SER A 1 100 ? 3.785 8.019 22.135 1.00 89.94 100 SER A CA 1
ATOM 795 C C . SER A 1 100 ? 2.454 7.326 22.456 1.00 89.94 100 SER A C 1
ATOM 797 O O . SER A 1 100 ? 2.331 6.718 23.517 1.00 89.94 100 SER A O 1
ATOM 799 N N . ASN A 1 101 ? 1.482 7.360 21.539 1.00 90.88 101 ASN A N 1
ATOM 800 C CA . ASN A 1 101 ? 0.149 6.784 21.733 1.00 90.88 101 ASN A CA 1
ATOM 801 C C . ASN A 1 101 ? 0.055 5.322 21.270 1.00 90.88 101 ASN A C 1
ATOM 803 O O . ASN A 1 101 ? -1.018 4.724 21.340 1.00 90.88 101 ASN A O 1
ATOM 807 N N . ALA A 1 102 ? 1.157 4.707 20.826 1.00 91.06 102 ALA A N 1
ATOM 808 C CA . ALA A 1 102 ? 1.163 3.325 20.341 1.00 91.06 102 ALA A CA 1
ATOM 809 C C . ALA A 1 102 ? 0.605 2.318 21.369 1.00 91.06 102 ALA A C 1
ATOM 811 O O . ALA A 1 102 ? -0.090 1.368 21.002 1.00 91.06 102 ALA A O 1
ATOM 812 N N . THR A 1 103 ? 0.866 2.534 22.664 1.00 93.44 103 THR A N 1
ATOM 813 C CA . THR A 1 103 ? 0.326 1.694 23.748 1.00 93.44 103 THR A CA 1
ATOM 814 C C . THR A 1 103 ? -1.192 1.810 23.857 1.00 93.44 103 THR A C 1
ATOM 816 O O . THR A 1 103 ? -1.873 0.798 24.007 1.00 93.44 103 THR A O 1
ATOM 819 N N . GLU A 1 104 ? -1.729 3.025 23.761 1.00 94.69 104 GLU A N 1
ATOM 820 C CA . GLU A 1 104 ? -3.172 3.269 23.803 1.00 94.69 104 GLU A CA 1
ATOM 821 C C . GLU A 1 104 ? -3.858 2.659 22.577 1.00 94.69 104 GLU A C 1
ATOM 823 O O . GLU A 1 104 ? -4.807 1.889 22.721 1.00 94.69 104 GLU A O 1
ATOM 828 N N . LEU A 1 105 ? -3.293 2.880 21.386 1.00 94.38 105 LEU A N 1
ATOM 829 C CA . LEU A 1 105 ? -3.766 2.279 20.139 1.00 94.38 105 LEU A CA 1
ATOM 830 C C . LEU A 1 105 ? -3.822 0.745 20.237 1.00 94.38 105 LEU A C 1
ATOM 832 O O . LEU A 1 105 ? -4.814 0.132 19.842 1.00 94.38 105 LEU A O 1
ATOM 836 N N . ARG A 1 106 ? -2.789 0.121 20.821 1.00 94.25 106 ARG A N 1
ATOM 837 C CA . ARG A 1 106 ? -2.748 -1.329 21.057 1.00 94.25 106 ARG A CA 1
ATOM 838 C C . ARG A 1 106 ? -3.834 -1.797 22.022 1.00 94.25 106 ARG A C 1
ATOM 840 O O . ARG A 1 106 ? -4.394 -2.869 21.811 1.00 94.25 106 ARG A O 1
ATOM 847 N N . ASN A 1 107 ? -4.109 -1.042 23.081 1.00 95.44 107 ASN A N 1
ATOM 848 C CA . ASN A 1 107 ? -5.134 -1.415 24.055 1.00 95.44 107 ASN A CA 1
ATOM 849 C C . ASN A 1 107 ? -6.543 -1.350 23.453 1.00 95.44 107 ASN A C 1
ATOM 851 O O . ASN A 1 107 ? -7.387 -2.163 23.814 1.00 95.44 107 ASN A O 1
ATOM 855 N N . ILE A 1 108 ? -6.777 -0.420 22.524 1.00 95.69 108 ILE A N 1
ATOM 856 C CA . ILE A 1 108 ? -8.070 -0.240 21.856 1.00 95.69 108 ILE A CA 1
ATOM 857 C C . ILE A 1 108 ? -8.272 -1.265 20.724 1.00 95.69 108 ILE A C 1
ATOM 859 O O . ILE A 1 108 ? -9.319 -1.905 20.663 1.00 95.69 108 ILE A O 1
ATOM 863 N N . TYR A 1 109 ? -7.288 -1.434 19.830 1.00 94.62 109 TYR A N 1
ATOM 864 C CA . TYR A 1 109 ? -7.450 -2.178 18.564 1.00 94.62 109 TYR A CA 1
ATOM 865 C C . TYR A 1 109 ? -6.617 -3.460 18.446 1.00 94.62 109 TYR A C 1
ATOM 867 O O . TYR A 1 109 ? -6.631 -4.097 17.394 1.00 94.62 109 TYR A O 1
ATOM 875 N N . ALA A 1 110 ? -5.882 -3.845 19.492 1.00 93.12 110 ALA A N 1
ATOM 876 C CA . ALA A 1 110 ? -4.771 -4.799 19.435 1.00 93.12 110 ALA A CA 1
ATOM 877 C C . ALA A 1 110 ? -3.541 -4.270 18.671 1.00 93.12 110 ALA A C 1
ATOM 879 O O . ALA A 1 110 ? -3.497 -3.142 18.182 1.00 93.12 110 ALA A O 1
ATOM 880 N N . THR A 1 111 ? -2.476 -5.075 18.636 1.00 91.25 111 THR A N 1
ATOM 881 C CA . THR A 1 111 ? -1.195 -4.680 18.038 1.00 91.25 111 THR A CA 1
ATOM 882 C C . THR A 1 111 ? -1.353 -4.409 16.535 1.00 91.25 111 THR A C 1
ATOM 884 O O . THR A 1 111 ? -1.687 -5.347 15.800 1.00 91.25 111 THR A O 1
ATOM 887 N N . PRO A 1 112 ? -1.046 -3.184 16.056 1.00 91.00 112 PRO A N 1
ATOM 888 C CA . PRO A 1 112 ? -1.074 -2.871 14.633 1.00 91.00 112 PRO A CA 1
ATOM 889 C C . PRO A 1 112 ? -0.174 -3.812 13.834 1.00 91.00 112 PRO A C 1
ATOM 891 O O . PRO A 1 112 ? 0.963 -4.088 14.222 1.00 91.00 112 PRO A O 1
ATOM 894 N N . GLN A 1 113 ? -0.685 -4.302 12.709 1.00 90.69 113 GLN A N 1
ATOM 895 C CA . GLN A 1 113 ? 0.069 -5.160 11.802 1.00 90.69 113 GLN A CA 1
ATOM 896 C C . GLN A 1 113 ? 0.676 -4.311 10.686 1.00 90.69 113 GLN A C 1
ATOM 898 O O . GLN A 1 113 ? -0.036 -3.590 9.988 1.00 90.69 113 GLN A O 1
ATOM 903 N N . VAL A 1 114 ? 1.993 -4.406 10.508 1.00 84.75 114 VAL A N 1
ATOM 904 C CA . VAL A 1 114 ? 2.703 -3.742 9.409 1.00 84.75 114 VAL A CA 1
ATOM 905 C C . VAL A 1 114 ? 2.845 -4.732 8.263 1.00 84.75 114 VAL A C 1
ATOM 907 O O . VAL A 1 114 ? 3.461 -5.785 8.423 1.00 84.75 114 VAL A O 1
ATOM 910 N N . LEU A 1 115 ? 2.291 -4.393 7.099 1.00 86.44 115 LEU A N 1
ATOM 911 C CA . LEU A 1 115 ? 2.466 -5.199 5.895 1.00 86.44 115 LEU A CA 1
ATOM 912 C C . LEU A 1 115 ? 3.899 -5.023 5.369 1.00 86.44 115 LEU A C 1
ATOM 914 O O . LEU A 1 115 ? 4.286 -3.899 5.034 1.00 86.44 115 LEU A O 1
ATOM 918 N N . PRO A 1 116 ? 4.706 -6.097 5.303 1.00 85.50 116 PRO A N 1
ATOM 919 C CA . PRO A 1 116 ? 6.080 -5.991 4.844 1.00 85.50 116 PRO A CA 1
ATOM 920 C C . PRO A 1 116 ? 6.137 -5.710 3.340 1.00 85.50 116 PRO A C 1
ATOM 922 O O . PRO A 1 116 ? 5.269 -6.118 2.566 1.00 85.50 116 PRO A O 1
ATOM 925 N N . MET A 1 117 ? 7.211 -5.048 2.913 1.00 91.38 117 MET A N 1
ATOM 926 C CA . MET A 1 117 ? 7.539 -4.927 1.493 1.00 91.38 117 MET A CA 1
ATOM 927 C C . MET A 1 117 ? 7.983 -6.277 0.921 1.00 91.38 117 MET A C 1
ATOM 929 O O . MET A 1 117 ? 8.508 -7.134 1.636 1.00 91.38 117 MET A O 1
ATOM 933 N N . ILE A 1 118 ? 7.821 -6.452 -0.392 1.00 95.88 118 ILE A N 1
ATOM 934 C CA . ILE A 1 118 ? 8.278 -7.659 -1.083 1.00 95.88 118 ILE A CA 1
ATOM 935 C C . ILE A 1 118 ? 9.807 -7.656 -1.103 1.00 95.88 118 ILE A C 1
ATOM 937 O O . ILE A 1 118 ? 10.429 -6.782 -1.691 1.00 95.88 118 ILE A O 1
ATOM 941 N N . MET A 1 119 ? 10.444 -8.642 -0.482 1.00 95.69 119 MET A N 1
ATOM 942 C CA . MET A 1 119 ? 11.905 -8.706 -0.434 1.00 95.69 119 MET A CA 1
ATOM 943 C C . MET A 1 119 ? 12.499 -8.855 -1.845 1.00 95.69 119 MET A C 1
ATOM 945 O O . MET A 1 119 ? 12.364 -9.906 -2.447 1.00 95.69 119 MET A O 1
ATOM 949 N N . VAL A 1 120 ? 13.184 -7.841 -2.380 1.00 96.31 120 VAL A N 1
ATOM 950 C CA . VAL A 1 120 ? 13.862 -7.925 -3.701 1.00 96.31 120 VAL A CA 1
ATOM 951 C C . VAL A 1 120 ? 15.346 -8.251 -3.602 1.00 96.31 120 VAL A C 1
ATOM 953 O O . VAL A 1 120 ? 15.959 -8.703 -4.568 1.00 96.31 120 VAL A O 1
ATOM 956 N N . LYS A 1 121 ? 15.923 -8.041 -2.420 1.00 92.81 121 LYS A N 1
ATOM 957 C CA . LYS A 1 121 ? 17.292 -8.402 -2.076 1.00 92.81 121 LYS A CA 1
ATOM 958 C C . LYS A 1 121 ? 17.309 -9.067 -0.714 1.00 92.81 121 LYS A C 1
ATOM 960 O O . LYS A 1 121 ? 16.558 -8.671 0.176 1.00 92.81 121 LYS A O 1
ATOM 965 N N . ASN A 1 122 ? 18.162 -10.068 -0.555 1.00 89.62 122 ASN A N 1
ATOM 966 C CA . ASN A 1 122 ? 18.412 -10.658 0.747 1.00 89.62 122 ASN A CA 1
ATOM 967 C C . ASN A 1 122 ? 19.267 -9.705 1.603 1.00 89.62 122 ASN A C 1
ATOM 969 O O . ASN A 1 122 ? 19.699 -8.634 1.169 1.00 89.62 122 ASN A O 1
ATOM 973 N N . ARG A 1 123 ? 19.545 -10.103 2.843 1.00 81.00 123 ARG A N 1
ATOM 974 C CA . ARG A 1 123 ? 20.343 -9.275 3.759 1.00 81.00 123 ARG A CA 1
ATOM 975 C C . ARG A 1 123 ? 21.806 -9.116 3.349 1.00 81.00 123 ARG A C 1
ATOM 977 O O . ARG A 1 123 ? 22.455 -8.172 3.774 1.00 81.00 123 ARG A O 1
ATOM 984 N N . GLN A 1 124 ? 22.310 -10.017 2.511 1.00 85.44 124 GLN A N 1
ATOM 985 C CA . GLN A 1 124 ? 23.647 -9.941 1.925 1.00 85.44 124 GLN A CA 1
ATOM 986 C C . GLN A 1 124 ? 23.666 -9.005 0.706 1.00 85.44 124 GLN A C 1
ATOM 988 O O . GLN A 1 124 ? 24.682 -8.912 0.025 1.00 85.44 124 GLN A O 1
ATOM 993 N N . ASN A 1 125 ? 22.559 -8.289 0.451 1.00 85.06 125 ASN A N 1
ATOM 994 C CA . ASN A 1 125 ? 22.355 -7.395 -0.685 1.00 85.06 125 ASN A CA 1
ATOM 995 C C . ASN A 1 125 ? 22.391 -8.120 -2.046 1.00 85.06 125 ASN A C 1
ATOM 997 O O . ASN A 1 125 ? 22.532 -7.485 -3.091 1.00 85.06 125 ASN A O 1
ATOM 1001 N N . GLU A 1 126 ? 22.222 -9.442 -2.0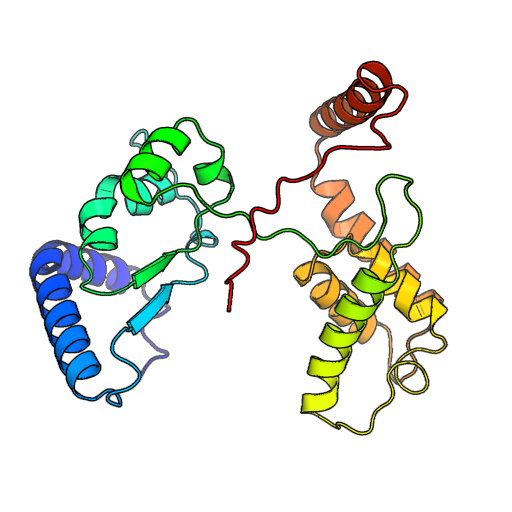41 1.00 91.19 126 GLU A N 1
ATOM 1002 C CA . GLU A 1 126 ? 22.118 -10.270 -3.240 1.00 91.19 126 GLU A CA 1
ATOM 1003 C C . GLU A 1 126 ? 20.659 -10.309 -3.705 1.00 91.19 126 GLU A C 1
ATOM 1005 O O . GLU A 1 126 ? 19.732 -10.260 -2.891 1.00 91.19 126 GLU A O 1
ATOM 1010 N N . SER A 1 127 ? 20.434 -10.407 -5.014 1.00 93.00 127 SER A N 1
ATOM 1011 C CA . SER A 1 127 ? 19.087 -10.465 -5.591 1.00 93.00 127 SER A CA 1
ATOM 1012 C C . SER A 1 127 ? 18.275 -11.636 -5.032 1.00 93.00 127 SER A C 1
ATOM 1014 O O . SER A 1 127 ? 18.740 -12.774 -5.000 1.00 93.00 127 SER A O 1
ATOM 1016 N N . TYR A 1 128 ? 17.031 -11.370 -4.635 1.00 96.38 128 TYR A N 1
ATOM 1017 C CA . TYR A 1 128 ? 16.108 -12.385 -4.133 1.00 96.38 128 TYR A CA 1
ATOM 1018 C C . TYR A 1 128 ? 15.048 -12.715 -5.189 1.00 96.38 128 TYR A C 1
ATOM 1020 O O . TYR A 1 128 ? 14.038 -12.019 -5.321 1.00 96.38 128 TYR A O 1
ATOM 1028 N N . SER A 1 129 ? 15.283 -13.789 -5.948 1.00 95.31 129 SER A N 1
ATOM 1029 C CA . SER A 1 129 ? 14.473 -14.169 -7.116 1.00 95.31 129 SER A CA 1
ATOM 1030 C C . SER A 1 129 ? 12.984 -14.300 -6.805 1.00 95.31 129 SER A C 1
ATOM 1032 O O . SER A 1 129 ? 12.179 -13.681 -7.486 1.00 95.31 129 SER A O 1
ATOM 1034 N N . LYS A 1 130 ? 12.607 -14.985 -5.717 1.00 96.62 130 LYS A N 1
ATOM 1035 C CA . LYS A 1 130 ? 11.191 -15.184 -5.349 1.00 96.62 130 LYS A CA 1
ATOM 1036 C C . LYS A 1 130 ? 10.412 -13.874 -5.200 1.00 96.62 130 LYS A C 1
ATOM 1038 O O . LYS A 1 130 ? 9.232 -13.819 -5.537 1.00 96.62 130 LYS A O 1
ATOM 1043 N N . GLY A 1 131 ? 11.044 -12.827 -4.671 1.00 96.81 131 GLY A N 1
ATOM 1044 C CA . GLY A 1 131 ? 10.390 -11.527 -4.544 1.00 96.81 131 GLY A CA 1
ATOM 1045 C C . GLY A 1 131 ? 10.351 -10.757 -5.857 1.00 96.81 131 GLY A C 1
ATOM 1046 O O . GLY A 1 131 ? 9.335 -10.140 -6.166 1.00 96.81 131 GLY A O 1
ATOM 1047 N N . LEU A 1 132 ? 11.401 -10.854 -6.675 1.00 97.44 132 LEU A N 1
ATOM 1048 C CA . LEU A 1 132 ? 11.395 -10.313 -8.037 1.00 97.44 132 LEU A CA 1
ATOM 1049 C C . LEU A 1 132 ? 10.311 -10.978 -8.901 1.00 97.44 132 LEU A C 1
ATOM 1051 O O . LEU A 1 132 ? 9.592 -10.281 -9.612 1.00 97.44 132 LEU A O 1
ATOM 1055 N N . ASP A 1 133 ? 10.121 -12.290 -8.768 1.00 96.81 133 ASP A N 1
ATOM 1056 C CA . ASP A 1 133 ? 9.053 -13.043 -9.431 1.00 96.81 133 ASP A CA 1
ATOM 1057 C C . ASP A 1 133 ? 7.669 -12.645 -8.899 1.00 96.81 133 ASP A C 1
ATOM 1059 O O . ASP A 1 133 ? 6.696 -12.590 -9.648 1.00 96.81 133 ASP A O 1
ATOM 1063 N N . LYS A 1 134 ? 7.556 -12.283 -7.616 1.00 97.69 134 LYS A N 1
ATOM 1064 C CA . LYS A 1 134 ? 6.303 -11.744 -7.073 1.00 97.69 134 LYS A CA 1
ATOM 1065 C C . LYS A 1 134 ? 5.980 -10.360 -7.642 1.00 97.69 134 LYS A C 1
ATOM 1067 O O . LYS A 1 134 ? 4.820 -10.085 -7.932 1.00 97.69 134 LYS A O 1
ATOM 1072 N N . LEU A 1 135 ? 6.979 -9.494 -7.831 1.00 97.81 135 LEU A N 1
ATOM 1073 C CA . LEU A 1 135 ? 6.787 -8.203 -8.506 1.00 97.81 135 LEU A CA 1
ATOM 1074 C C . LEU A 1 135 ? 6.454 -8.385 -9.993 1.00 97.81 135 LEU A C 1
ATOM 1076 O O . LEU A 1 135 ? 5.590 -7.675 -10.508 1.00 97.81 135 LEU A O 1
ATOM 1080 N N . LYS A 1 136 ? 7.072 -9.373 -10.655 1.00 97.31 136 LYS A N 1
ATOM 1081 C CA . LYS A 1 136 ? 6.709 -9.818 -12.006 1.00 97.31 136 LYS A CA 1
ATOM 1082 C C . LYS A 1 136 ? 5.218 -10.169 -12.073 1.00 97.31 136 LYS A C 1
ATOM 1084 O O . LYS A 1 136 ? 4.505 -9.587 -12.883 1.00 97.31 136 LYS A O 1
ATOM 1089 N N . GLU A 1 137 ? 4.733 -11.013 -11.161 1.00 97.31 137 GLU A N 1
ATOM 1090 C CA . GLU A 1 137 ? 3.322 -11.424 -11.093 1.00 97.31 137 GLU A CA 1
ATOM 1091 C C . GLU A 1 137 ? 2.369 -10.227 -10.922 1.00 97.31 137 GLU A C 1
ATOM 1093 O O . GLU A 1 137 ? 1.275 -10.203 -11.486 1.00 97.31 137 GLU A O 1
ATOM 1098 N N . VAL A 1 138 ? 2.771 -9.199 -10.163 1.00 97.38 138 VAL A N 1
ATOM 1099 C CA . VAL A 1 138 ? 1.980 -7.964 -10.025 1.00 97.38 138 VAL A CA 1
ATOM 1100 C C . VAL A 1 138 ? 1.855 -7.233 -11.364 1.00 97.38 138 VAL A C 1
ATOM 1102 O O . VAL A 1 138 ? 0.764 -6.763 -11.690 1.00 97.38 138 VAL A O 1
ATOM 1105 N N . ILE A 1 139 ? 2.939 -7.140 -12.142 1.00 97.00 139 ILE A N 1
ATOM 1106 C CA . ILE A 1 139 ? 2.918 -6.535 -13.482 1.00 97.00 139 ILE A CA 1
ATOM 1107 C C . ILE A 1 139 ? 2.055 -7.378 -14.434 1.00 97.00 139 ILE A C 1
ATOM 1109 O O . ILE A 1 139 ? 1.180 -6.832 -15.107 1.00 97.00 139 ILE A O 1
ATOM 1113 N N . GLU A 1 140 ? 2.242 -8.699 -14.448 1.00 97.31 140 GLU A N 1
ATOM 1114 C CA . GLU A 1 140 ? 1.472 -9.634 -15.283 1.00 97.31 140 GLU A CA 1
ATOM 1115 C C . GLU A 1 140 ? -0.022 -9.517 -15.014 1.00 97.31 140 GLU A C 1
ATOM 1117 O O . GLU A 1 140 ? -0.796 -9.279 -15.936 1.00 97.31 140 GLU A O 1
ATOM 1122 N N . LYS A 1 141 ? -0.429 -9.544 -13.740 1.00 96.94 141 LYS A N 1
ATOM 1123 C CA . LYS A 1 141 ? -1.830 -9.371 -13.342 1.00 96.94 141 LYS A CA 1
ATOM 1124 C C . LYS A 1 141 ? -2.444 -8.072 -13.848 1.00 96.94 141 LYS A C 1
ATOM 1126 O O . LYS A 1 141 ? -3.654 -8.028 -14.019 1.00 96.94 141 LYS A O 1
ATOM 1131 N N . ARG A 1 142 ? -1.663 -7.009 -14.060 1.00 94.94 142 ARG A N 1
ATOM 1132 C CA . ARG A 1 142 ? -2.164 -5.750 -14.637 1.00 94.94 142 ARG A CA 1
ATOM 1133 C C . ARG A 1 142 ? -2.306 -5.840 -16.152 1.00 94.94 142 ARG A C 1
ATOM 1135 O O . ARG A 1 142 ? -3.312 -5.384 -16.681 1.00 94.94 142 ARG A O 1
ATOM 1142 N N . ILE A 1 143 ? -1.322 -6.421 -16.828 1.00 94.88 143 ILE A N 1
ATOM 1143 C CA . ILE A 1 143 ? -1.295 -6.554 -18.291 1.00 94.88 143 ILE A CA 1
ATOM 1144 C C . ILE A 1 143 ? -2.352 -7.549 -18.769 1.00 94.88 143 ILE A C 1
ATOM 1146 O O . ILE A 1 143 ? -3.066 -7.287 -19.734 1.00 94.88 143 ILE A O 1
ATOM 1150 N N . HIS A 1 144 ? -2.524 -8.652 -18.045 1.00 96.88 144 HIS A N 1
ATOM 1151 C CA . HIS A 1 144 ? -3.483 -9.706 -18.367 1.00 96.88 144 HIS A CA 1
ATOM 1152 C C . HIS A 1 144 ? -4.946 -9.295 -18.174 1.00 96.88 144 HIS A C 1
ATOM 1154 O O . HIS A 1 144 ? -5.831 -10.004 -18.642 1.00 96.88 144 HIS A O 1
ATOM 1160 N N . LEU A 1 145 ? -5.222 -8.136 -17.558 1.00 96.25 145 LEU A N 1
ATOM 1161 C CA . LEU A 1 145 ? -6.553 -7.512 -17.617 1.00 96.25 145 LEU A CA 1
ATOM 1162 C C . LEU A 1 145 ? -6.903 -7.019 -19.028 1.00 96.25 145 LEU A C 1
ATOM 1164 O O . LEU A 1 145 ? -8.079 -6.814 -19.318 1.00 96.25 145 LEU A O 1
ATOM 1168 N N . VAL A 1 146 ? -5.895 -6.791 -19.875 1.00 94.38 146 VAL A N 1
ATOM 1169 C CA . VAL A 1 146 ? -6.046 -6.335 -21.261 1.00 94.38 146 VAL A CA 1
ATOM 1170 C C . VAL A 1 146 ? -5.892 -7.508 -22.228 1.00 94.38 146 VAL A C 1
ATOM 1172 O O . VAL A 1 146 ? -6.776 -7.734 -23.048 1.00 94.38 146 VAL A O 1
ATOM 1175 N N . ASP A 1 147 ? -4.806 -8.279 -22.115 1.00 96.00 147 ASP A N 1
ATOM 1176 C CA . ASP A 1 147 ? -4.607 -9.513 -22.887 1.00 96.00 147 ASP A CA 1
ATOM 1177 C C . ASP A 1 147 ? -3.762 -10.515 -22.090 1.00 96.00 147 ASP A C 1
ATOM 1179 O O . ASP A 1 147 ? -2.597 -10.269 -21.774 1.00 96.00 147 ASP A O 1
ATOM 1183 N N . SER A 1 148 ? -4.353 -11.667 -21.765 1.00 95.69 148 SER A N 1
ATOM 1184 C CA . SER A 1 148 ? -3.727 -12.719 -20.956 1.00 95.69 148 SER A CA 1
ATOM 1185 C C . SER A 1 148 ? -2.646 -13.521 -21.686 1.00 95.69 148 SER A C 1
ATOM 1187 O O . SER A 1 148 ? -1.999 -14.367 -21.076 1.00 95.69 148 SER A O 1
ATOM 1189 N N . ARG A 1 149 ? -2.471 -13.315 -22.997 1.00 96.00 149 ARG A N 1
ATOM 1190 C CA . ARG A 1 149 ? -1.483 -14.029 -23.826 1.00 96.00 149 ARG A CA 1
ATOM 1191 C C . ARG A 1 149 ? -0.156 -13.283 -23.931 1.00 96.00 149 ARG A C 1
ATOM 1193 O O . ARG A 1 149 ? 0.795 -13.821 -24.493 1.00 96.00 149 ARG A O 1
ATOM 1200 N N . ILE A 1 150 ? -0.098 -12.047 -23.433 1.00 96.00 150 ILE A N 1
ATOM 1201 C CA . ILE A 1 150 ? 1.122 -11.247 -23.451 1.00 96.00 150 ILE A CA 1
ATOM 1202 C C . ILE A 1 150 ? 2.129 -11.863 -22.480 1.00 96.00 150 ILE A C 1
ATOM 1204 O O . ILE A 1 150 ? 1.883 -11.965 -21.275 1.00 96.00 150 ILE A O 1
ATOM 1208 N N . ASP A 1 151 ? 3.280 -12.234 -23.028 1.00 94.56 151 ASP A N 1
ATOM 1209 C CA . ASP A 1 151 ? 4.468 -12.591 -22.268 1.00 94.56 151 ASP A CA 1
ATOM 1210 C C . ASP A 1 151 ? 5.295 -11.329 -22.034 1.00 94.56 151 ASP A C 1
ATOM 1212 O O . ASP A 1 151 ? 5.786 -10.684 -22.964 1.00 94.56 151 ASP A O 1
ATOM 1216 N N . ILE A 1 152 ? 5.432 -10.961 -20.766 1.00 94.88 152 ILE A N 1
ATOM 1217 C CA . ILE A 1 152 ? 6.055 -9.701 -20.394 1.00 94.88 152 ILE A CA 1
ATOM 1218 C C . ILE A 1 152 ? 7.560 -9.665 -20.689 1.00 94.88 152 ILE A C 1
ATOM 1220 O O . ILE A 1 152 ? 8.093 -8.582 -20.915 1.00 94.88 152 ILE A O 1
ATOM 1224 N N . ASP A 1 153 ? 8.245 -10.810 -20.718 1.00 91.94 153 ASP A N 1
ATOM 1225 C CA . ASP A 1 153 ? 9.703 -10.852 -20.901 1.00 91.94 153 ASP A CA 1
ATOM 1226 C C . ASP A 1 153 ? 10.129 -10.794 -22.360 1.00 91.94 153 ASP A C 1
ATOM 1228 O O . ASP A 1 153 ? 11.295 -10.536 -22.647 1.00 91.94 153 ASP A O 1
ATOM 1232 N N . THR A 1 154 ? 9.186 -11.038 -23.267 1.00 92.06 154 THR A N 1
ATOM 1233 C CA . THR A 1 154 ? 9.432 -11.060 -24.709 1.00 92.06 154 THR A CA 1
ATOM 1234 C C . THR A 1 154 ? 8.702 -9.945 -25.449 1.00 92.06 154 THR A C 1
ATOM 1236 O O . THR A 1 154 ? 9.161 -9.528 -26.509 1.00 92.06 154 THR A O 1
ATOM 1239 N N . GLN A 1 155 ? 7.582 -9.446 -24.911 1.00 96.12 155 GLN A N 1
ATOM 1240 C CA . GLN A 1 155 ? 6.746 -8.443 -25.582 1.00 96.12 155 GLN A CA 1
ATOM 1241 C C . GLN A 1 155 ? 6.694 -7.095 -24.860 1.00 96.12 155 GLN A C 1
ATOM 1243 O O . GLN A 1 155 ? 6.379 -6.095 -25.493 1.00 96.12 155 GLN A O 1
ATOM 1248 N N . ILE A 1 156 ? 6.979 -7.038 -23.555 1.00 97.12 156 ILE A N 1
ATOM 1249 C CA . ILE A 1 156 ? 6.851 -5.801 -22.762 1.00 97.12 156 ILE A CA 1
ATOM 1250 C C . ILE A 1 156 ? 8.213 -5.248 -22.374 1.00 97.12 156 ILE A C 1
ATOM 1252 O O . ILE A 1 156 ? 8.410 -4.038 -22.417 1.00 97.12 156 ILE A O 1
ATOM 1256 N N . PHE A 1 157 ? 9.159 -6.113 -22.028 1.00 97.88 157 PHE A N 1
ATOM 1257 C CA . PHE A 1 157 ? 10.550 -5.762 -21.774 1.00 97.88 157 PHE A CA 1
ATOM 1258 C C . PHE A 1 157 ? 11.444 -6.318 -22.881 1.00 97.88 157 PHE A C 1
ATOM 1260 O O . PHE A 1 157 ? 11.134 -7.343 -23.479 1.00 97.88 157 PHE A O 1
ATOM 1267 N N . ASP A 1 158 ? 12.553 -5.632 -23.163 1.00 96.88 158 ASP A N 1
ATOM 1268 C CA . ASP A 1 158 ? 13.537 -6.083 -24.158 1.00 96.88 158 ASP A CA 1
ATOM 1269 C C . ASP A 1 158 ? 14.345 -7.296 -23.672 1.00 96.88 158 ASP A C 1
ATOM 1271 O O . ASP A 1 158 ? 14.941 -8.022 -24.465 1.00 96.88 158 ASP A O 1
ATOM 1275 N N . SER A 1 159 ? 14.376 -7.502 -22.356 1.00 97.00 159 SER A N 1
ATOM 1276 C CA . SER A 1 159 ? 15.019 -8.623 -21.693 1.00 97.00 159 SER A CA 1
ATOM 1277 C C . SER A 1 159 ? 14.480 -8.809 -20.276 1.00 97.00 159 SER A C 1
ATOM 1279 O O . SER A 1 159 ? 14.014 -7.870 -19.618 1.00 97.00 159 SER A O 1
ATOM 1281 N N . GLN A 1 160 ? 14.644 -10.027 -19.760 1.00 96.25 160 GLN A N 1
ATOM 1282 C CA . GLN A 1 160 ? 14.394 -10.335 -18.355 1.00 96.25 160 GLN A CA 1
ATOM 1283 C C . GLN A 1 160 ? 15.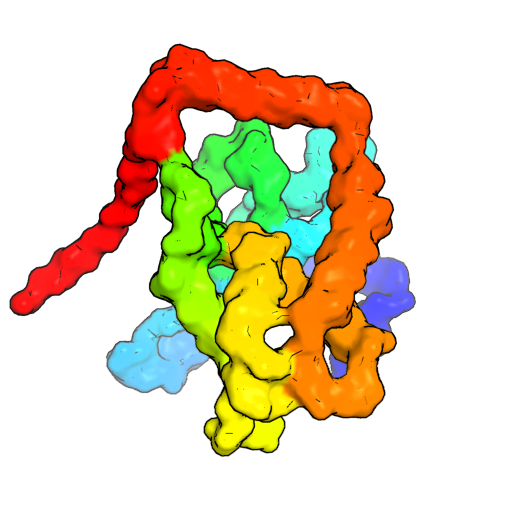241 -9.458 -17.412 1.00 96.25 160 GLN A C 1
ATOM 1285 O O . GLN A 1 160 ? 14.752 -9.043 -16.358 1.00 96.25 160 GLN A O 1
ATOM 1290 N N . ASP A 1 161 ? 16.480 -9.139 -17.794 1.00 96.69 161 ASP A N 1
ATOM 1291 C CA . ASP A 1 161 ? 17.388 -8.317 -16.989 1.00 96.69 161 ASP A CA 1
ATOM 1292 C C . ASP A 1 161 ? 16.871 -6.884 -16.829 1.00 96.69 161 ASP A C 1
ATOM 1294 O O . ASP A 1 161 ? 16.897 -6.346 -15.722 1.00 96.69 161 ASP A O 1
ATOM 1298 N N . THR A 1 162 ? 16.301 -6.288 -17.881 1.00 97.44 162 THR A N 1
ATOM 1299 C CA . THR A 1 162 ? 15.663 -4.963 -17.794 1.00 97.44 162 THR A CA 1
ATOM 1300 C C . THR A 1 162 ? 14.502 -4.954 -16.805 1.00 97.44 162 THR A C 1
ATOM 1302 O O . THR A 1 162 ? 14.382 -4.036 -15.986 1.00 97.44 162 THR A O 1
ATOM 1305 N N . ARG A 1 163 ? 13.646 -5.982 -16.840 1.00 97.44 163 ARG A N 1
ATOM 1306 C CA . ARG A 1 163 ? 12.540 -6.117 -15.883 1.00 97.44 163 ARG A CA 1
ATOM 1307 C C . ARG A 1 163 ? 13.063 -6.279 -14.456 1.00 97.44 163 ARG A C 1
ATOM 1309 O O . ARG A 1 163 ? 12.528 -5.658 -13.534 1.00 97.44 163 ARG A O 1
ATOM 1316 N N . ILE A 1 164 ? 14.082 -7.118 -14.261 1.00 97.12 164 ILE A N 1
ATOM 1317 C CA . ILE A 1 164 ? 14.722 -7.323 -12.956 1.00 97.12 164 ILE A CA 1
ATOM 1318 C C . ILE A 1 164 ? 15.310 -6.008 -12.439 1.00 97.12 164 ILE A C 1
ATOM 1320 O O . ILE A 1 164 ? 15.091 -5.689 -11.272 1.00 97.12 164 ILE A O 1
ATOM 1324 N N . GLU A 1 165 ? 15.984 -5.224 -13.285 1.00 96.62 165 GLU A N 1
ATOM 1325 C CA . GLU A 1 165 ? 16.522 -3.909 -12.921 1.00 96.62 165 GLU A CA 1
ATOM 1326 C C . GLU A 1 165 ? 15.398 -2.970 -12.455 1.00 96.62 165 GLU A C 1
ATOM 1328 O O . GLU A 1 165 ? 15.489 -2.405 -11.363 1.00 96.62 165 GLU A O 1
ATOM 1333 N N . LEU A 1 166 ? 14.292 -2.878 -13.207 1.00 97.19 166 LEU A N 1
ATOM 1334 C CA . LEU A 1 166 ? 13.129 -2.077 -12.809 1.00 97.19 166 LEU A CA 1
ATOM 1335 C C . LEU A 1 166 ? 12.574 -2.525 -11.452 1.00 97.19 166 LEU A C 1
ATOM 1337 O O . LEU A 1 166 ? 12.386 -1.698 -10.562 1.00 97.19 166 LEU A O 1
ATOM 1341 N N . CYS A 1 167 ? 12.340 -3.828 -11.273 1.00 97.31 167 CYS A N 1
ATOM 1342 C CA . CYS A 1 167 ? 11.777 -4.381 -10.042 1.00 97.31 167 CYS A CA 1
ATOM 1343 C C . CYS A 1 167 ? 12.705 -4.159 -8.841 1.00 97.31 167 CYS A C 1
ATOM 1345 O O . CYS A 1 167 ? 12.245 -3.746 -7.776 1.00 97.31 167 CYS A O 1
ATOM 1347 N N . ALA A 1 168 ? 14.009 -4.383 -9.007 1.00 96.00 168 ALA A N 1
ATOM 1348 C CA . ALA A 1 168 ? 14.999 -4.204 -7.950 1.00 96.00 168 ALA A CA 1
ATOM 1349 C C . ALA A 1 168 ? 15.068 -2.749 -7.464 1.00 96.00 168 ALA A C 1
ATOM 1351 O O . ALA A 1 168 ? 15.214 -2.513 -6.262 1.00 96.00 168 ALA A O 1
ATOM 1352 N N . MET A 1 169 ? 14.905 -1.777 -8.367 1.00 95.00 169 MET A N 1
ATOM 1353 C CA . MET A 1 169 ? 14.938 -0.353 -8.020 1.00 95.00 169 MET A CA 1
ATOM 1354 C C . MET A 1 169 ? 13.732 0.124 -7.202 1.00 95.00 169 MET A C 1
ATOM 1356 O O . MET A 1 169 ? 13.815 1.174 -6.572 1.00 95.00 169 MET A O 1
ATOM 1360 N N . THR A 1 170 ? 12.643 -0.648 -7.137 1.00 94.81 170 THR A N 1
ATOM 1361 C CA . THR A 1 170 ? 11.467 -0.319 -6.303 1.00 94.81 170 THR A CA 1
ATOM 1362 C C . THR A 1 170 ? 11.685 -0.568 -4.810 1.00 94.81 170 THR A C 1
ATOM 1364 O O . THR A 1 170 ? 10.831 -0.216 -3.997 1.00 94.81 170 THR A O 1
ATOM 1367 N N . GLY A 1 171 ? 12.762 -1.272 -4.439 1.00 92.56 171 GLY A N 1
ATOM 1368 C CA . GLY A 1 171 ? 12.980 -1.740 -3.069 1.00 92.56 171 GLY A CA 1
ATOM 1369 C C . GLY A 1 171 ? 11.924 -2.735 -2.568 1.00 92.56 171 GLY A C 1
ATOM 1370 O O . GLY A 1 171 ? 11.882 -3.011 -1.373 1.00 92.56 171 GLY A O 1
ATOM 1371 N N . GLY A 1 172 ? 11.068 -3.267 -3.453 1.00 94.94 172 GLY A N 1
ATOM 1372 C CA . GLY A 1 172 ? 9.954 -4.133 -3.066 1.00 94.94 172 GLY A CA 1
ATOM 1373 C C . GLY A 1 172 ? 8.636 -3.420 -2.792 1.00 94.94 172 GLY A C 1
ATOM 1374 O O . GLY A 1 172 ? 7.647 -4.070 -2.441 1.00 94.94 172 GLY A O 1
ATOM 1375 N N . HIS A 1 173 ? 8.606 -2.093 -2.924 1.00 94.62 173 HIS A N 1
ATOM 1376 C CA . HIS A 1 173 ? 7.430 -1.294 -2.626 1.00 94.62 173 HIS A CA 1
ATOM 1377 C C . HIS A 1 173 ? 6.475 -1.262 -3.828 1.00 94.62 173 HIS A C 1
ATOM 1379 O O . HIS A 1 173 ? 6.752 -0.642 -4.854 1.00 94.62 173 HIS A O 1
ATOM 1385 N N . VAL A 1 174 ? 5.299 -1.886 -3.701 1.00 94.44 174 VAL A N 1
ATOM 1386 C CA . VAL A 1 174 ? 4.340 -2.038 -4.816 1.00 94.44 174 VAL A CA 1
ATOM 1387 C C . VAL A 1 174 ? 3.866 -0.694 -5.382 1.00 94.44 174 VAL A C 1
ATOM 1389 O O . VAL A 1 174 ? 3.676 -0.568 -6.589 1.00 94.44 174 VAL A O 1
ATOM 1392 N N . ARG A 1 175 ? 3.711 0.348 -4.555 1.00 92.12 175 ARG A N 1
ATOM 1393 C CA . ARG A 1 175 ? 3.387 1.692 -5.074 1.00 92.12 175 ARG A CA 1
ATOM 1394 C C . ARG A 1 175 ? 4.494 2.224 -5.982 1.00 92.12 175 ARG A C 1
ATOM 1396 O O . ARG A 1 175 ? 4.176 2.822 -7.000 1.00 92.12 175 ARG A O 1
ATOM 1403 N N . GLU A 1 176 ? 5.758 1.989 -5.630 1.00 95.06 176 GLU A N 1
ATOM 1404 C CA . GLU A 1 176 ? 6.889 2.478 -6.424 1.00 95.06 176 GLU A CA 1
ATOM 1405 C C . GLU A 1 176 ? 7.041 1.690 -7.709 1.00 95.06 176 GLU A C 1
ATOM 1407 O O . GLU A 1 176 ? 7.318 2.274 -8.750 1.00 95.06 176 GLU A O 1
ATOM 1412 N N . LEU A 1 177 ? 6.735 0.390 -7.679 1.00 97.25 177 LEU A N 1
ATOM 1413 C CA . LEU A 1 177 ? 6.575 -0.397 -8.896 1.00 97.25 177 LEU A CA 1
ATOM 1414 C C . LEU A 1 177 ? 5.566 0.257 -9.848 1.00 97.25 177 LEU A C 1
ATOM 1416 O O . LEU A 1 177 ? 5.877 0.484 -11.014 1.00 97.25 177 LEU A O 1
ATOM 1420 N N . MET A 1 178 ? 4.378 0.612 -9.352 1.00 96.19 178 MET A N 1
ATOM 1421 C CA . MET A 1 178 ? 3.345 1.245 -10.179 1.00 96.19 178 MET A CA 1
ATOM 1422 C C . MET A 1 178 ? 3.758 2.639 -10.676 1.00 96.19 178 MET A C 1
ATOM 1424 O O . MET A 1 178 ? 3.483 2.973 -11.828 1.00 96.19 178 MET A O 1
ATOM 1428 N N . LEU A 1 179 ? 4.421 3.449 -9.842 1.00 95.31 179 LEU A N 1
ATOM 1429 C CA . LEU A 1 179 ? 4.897 4.784 -10.221 1.00 95.31 179 LEU A CA 1
ATOM 1430 C C . LEU A 1 179 ? 6.027 4.723 -11.257 1.00 95.31 179 LEU A C 1
ATOM 1432 O O . LEU A 1 179 ? 5.986 5.469 -12.236 1.00 95.31 179 LEU A O 1
ATOM 1436 N N . LEU A 1 180 ? 6.996 3.818 -11.092 1.00 96.38 180 LEU A N 1
ATOM 1437 C CA . LEU A 1 180 ? 8.065 3.607 -12.069 1.00 96.38 180 LEU A CA 1
ATOM 1438 C C . LEU A 1 180 ? 7.516 3.069 -13.387 1.00 96.38 180 LEU A C 1
ATOM 1440 O O . LEU A 1 180 ? 7.877 3.597 -14.435 1.00 96.38 180 LEU A O 1
ATOM 1444 N N . MET A 1 181 ? 6.598 2.097 -13.352 1.00 96.44 181 MET A N 1
ATOM 1445 C CA . MET A 1 181 ? 5.918 1.626 -14.561 1.00 96.44 181 MET A CA 1
ATOM 1446 C C . MET A 1 181 ? 5.195 2.777 -15.265 1.00 96.44 181 MET A C 1
ATOM 1448 O O . MET A 1 181 ? 5.380 2.968 -16.461 1.00 96.44 181 MET A O 1
ATOM 1452 N N . GLN A 1 182 ? 4.442 3.606 -14.534 1.00 95.44 182 GLN A N 1
ATOM 1453 C CA . GLN A 1 182 ? 3.798 4.784 -15.116 1.00 95.44 182 GLN A CA 1
ATOM 1454 C C . GLN A 1 182 ? 4.815 5.768 -15.715 1.00 95.44 182 GLN A C 1
ATOM 1456 O O . GLN A 1 182 ? 4.558 6.338 -16.770 1.00 95.44 182 GLN A O 1
ATOM 1461 N N . SER A 1 183 ? 5.954 5.980 -15.052 1.00 95.75 183 SER A N 1
ATOM 1462 C CA . SER A 1 183 ? 7.025 6.858 -15.532 1.00 95.75 183 SER A CA 1
ATOM 1463 C C . SER A 1 183 ? 7.630 6.347 -16.841 1.00 95.75 183 SER A C 1
ATOM 1465 O O . SER A 1 183 ? 7.747 7.105 -17.800 1.00 95.75 183 SER A O 1
ATOM 1467 N N . VAL A 1 184 ? 7.921 5.045 -16.920 1.00 97.12 184 VAL A N 1
ATOM 1468 C CA . VAL A 1 184 ? 8.413 4.380 -18.135 1.00 97.12 184 VAL A CA 1
ATOM 1469 C C . VAL A 1 184 ? 7.452 4.569 -19.308 1.00 97.12 184 VAL A C 1
ATOM 1471 O O . VAL A 1 184 ? 7.900 4.921 -20.396 1.00 97.12 184 VAL A O 1
ATOM 1474 N N . MET A 1 185 ? 6.141 4.426 -19.081 1.00 95.44 185 MET A N 1
ATOM 1475 C CA . MET A 1 185 ? 5.121 4.609 -20.126 1.00 95.44 185 MET A CA 1
ATOM 1476 C C . MET A 1 185 ? 5.088 6.028 -20.711 1.00 95.44 185 MET A C 1
ATOM 1478 O O . MET A 1 185 ? 4.551 6.218 -21.793 1.00 95.44 185 MET A O 1
ATOM 1482 N N . ARG A 1 186 ? 5.654 7.039 -20.035 1.00 95.38 186 ARG A N 1
ATOM 1483 C CA . ARG A 1 186 ? 5.765 8.404 -20.589 1.00 95.38 186 ARG A CA 1
ATOM 1484 C C . ARG A 1 186 ? 6.940 8.571 -21.552 1.00 95.38 186 ARG A C 1
ATOM 1486 O O . ARG A 1 186 ? 7.036 9.606 -22.203 1.00 95.38 186 ARG A O 1
ATOM 1493 N N . TYR A 1 187 ? 7.859 7.610 -21.588 1.00 95.25 187 TYR A N 1
ATOM 1494 C CA . TYR A 1 187 ? 9.096 7.677 -22.366 1.00 95.25 187 TYR A CA 1
ATOM 1495 C C . TYR A 1 187 ? 9.149 6.698 -23.535 1.00 95.25 187 TYR A C 1
ATOM 1497 O O . TYR A 1 187 ? 10.155 6.676 -24.247 1.00 95.25 187 TYR A O 1
ATOM 1505 N N . ILE A 1 188 ? 8.109 5.887 -23.710 1.00 95.38 188 ILE A N 1
ATOM 1506 C CA . ILE A 1 188 ? 7.981 4.966 -24.833 1.00 95.38 188 ILE A CA 1
ATOM 1507 C C . ILE A 1 188 ? 6.768 5.349 -25.672 1.00 95.38 188 ILE A C 1
ATOM 1509 O O . ILE A 1 188 ? 5.733 5.722 -25.125 1.00 95.38 188 ILE A O 1
ATOM 1513 N N . ASP A 1 189 ? 6.912 5.231 -26.988 1.00 93.56 189 ASP A N 1
ATOM 1514 C CA . ASP A 1 189 ? 5.793 5.316 -27.931 1.00 93.56 189 ASP A CA 1
ATOM 1515 C C . ASP A 1 189 ? 5.228 3.918 -28.238 1.00 93.56 189 ASP A C 1
ATOM 1517 O O . ASP A 1 189 ? 4.034 3.773 -28.488 1.00 93.56 189 ASP A O 1
ATOM 1521 N N . ASP A 1 190 ? 6.086 2.891 -28.179 1.00 94.38 190 ASP A N 1
ATOM 1522 C CA . ASP A 1 190 ? 5.745 1.480 -28.363 1.00 94.38 190 ASP A CA 1
ATOM 1523 C C . ASP A 1 190 ? 6.673 0.578 -27.523 1.00 94.38 190 ASP A C 1
ATOM 1525 O O . ASP A 1 190 ? 7.717 1.016 -27.023 1.00 94.38 190 ASP A O 1
ATOM 1529 N N . PHE A 1 191 ? 6.286 -0.683 -27.358 1.00 95.62 191 PHE A N 1
ATOM 1530 C CA . PHE A 1 191 ? 7.079 -1.719 -26.704 1.00 95.62 191 PHE A CA 1
ATOM 1531 C C . PHE A 1 191 ? 8.202 -2.247 -27.619 1.00 95.62 191 PHE A C 1
ATOM 1533 O O . PHE A 1 191 ? 8.092 -2.173 -28.844 1.00 95.62 191 PHE A O 1
ATOM 1540 N N . PRO A 1 192 ? 9.291 -2.815 -27.060 1.00 97.12 192 PRO A N 1
ATOM 1541 C CA . PRO A 1 192 ? 9.522 -3.120 -25.645 1.00 97.12 192 PRO A CA 1
ATOM 1542 C C . PRO A 1 192 ? 10.172 -1.988 -24.830 1.00 97.12 192 PRO A C 1
ATOM 1544 O O . PRO A 1 192 ? 10.890 -1.124 -25.334 1.00 97.12 192 PRO A O 1
ATOM 1547 N N . ILE A 1 193 ? 9.980 -2.044 -23.512 1.00 98.12 193 ILE A N 1
ATOM 1548 C CA . ILE A 1 193 ? 10.687 -1.230 -22.523 1.00 98.12 193 ILE A CA 1
ATOM 1549 C C . ILE A 1 193 ? 12.153 -1.658 -22.497 1.00 98.12 193 ILE A C 1
ATOM 1551 O O . ILE A 1 193 ? 12.466 -2.802 -22.168 1.00 98.12 193 ILE A O 1
ATOM 1555 N N . THR A 1 194 ? 13.050 -0.710 -22.770 1.00 97.69 194 THR A N 1
ATOM 1556 C CA . THR A 1 194 ? 14.498 -0.958 -22.757 1.00 97.69 194 THR A CA 1
ATOM 1557 C C . THR A 1 194 ? 15.164 -0.560 -21.446 1.00 97.69 194 THR A C 1
ATOM 1559 O O . THR A 1 194 ? 14.691 0.343 -20.745 1.00 97.69 194 THR A O 1
ATOM 1562 N N . THR A 1 195 ? 16.329 -1.147 -21.143 1.00 97.56 195 THR A N 1
ATOM 1563 C CA . THR A 1 195 ? 17.143 -0.781 -19.961 1.00 97.56 195 THR A CA 1
ATOM 1564 C C . THR A 1 195 ? 17.400 0.726 -19.877 1.00 97.56 195 THR A C 1
ATOM 1566 O O . THR A 1 195 ? 17.354 1.326 -18.802 1.00 97.56 195 THR A O 1
ATOM 1569 N N . ARG A 1 196 ? 17.631 1.379 -21.024 1.00 98.00 196 ARG A N 1
ATOM 1570 C CA . ARG A 1 196 ? 17.855 2.830 -21.099 1.00 98.00 196 ARG A CA 1
ATOM 1571 C C . ARG A 1 196 ? 16.660 3.620 -20.562 1.00 98.00 196 ARG A C 1
ATOM 1573 O O . ARG A 1 196 ? 16.857 4.603 -19.849 1.00 98.00 196 ARG A O 1
ATOM 1580 N N . ILE A 1 197 ? 15.440 3.197 -20.892 1.00 98.19 197 ILE A N 1
ATOM 1581 C CA . ILE A 1 197 ? 14.216 3.851 -20.420 1.00 98.19 197 ILE A CA 1
ATOM 1582 C C . ILE A 1 197 ? 14.010 3.608 -18.926 1.00 98.19 197 ILE A C 1
ATOM 1584 O O . ILE A 1 197 ? 13.712 4.557 -18.202 1.00 98.19 197 ILE A O 1
ATOM 1588 N N . VAL A 1 198 ? 14.242 2.380 -18.447 1.00 98.06 198 VAL A N 1
ATOM 1589 C CA . VAL A 1 198 ? 14.187 2.063 -17.010 1.00 98.06 198 VAL A CA 1
ATOM 1590 C C . VAL A 1 198 ? 15.130 2.971 -16.223 1.00 98.06 198 VAL A C 1
ATOM 1592 O O . VAL A 1 198 ? 14.699 3.651 -15.293 1.00 98.06 198 VAL A O 1
ATOM 1595 N N . ARG A 1 199 ? 16.400 3.071 -16.633 1.00 97.56 199 ARG A N 1
ATOM 1596 C CA . ARG A 1 199 ? 17.39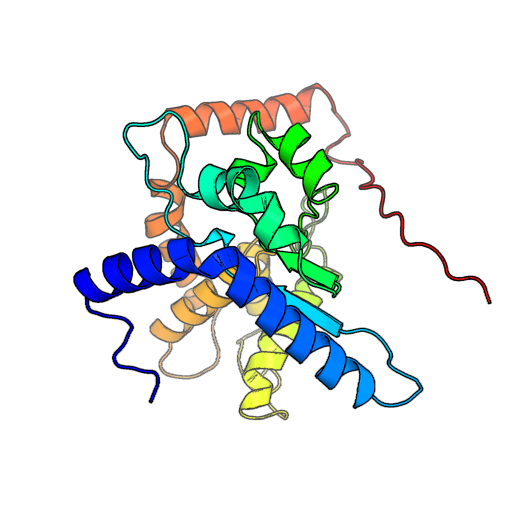8 3.928 -15.968 1.00 97.56 199 ARG A CA 1
ATOM 1597 C C . ARG A 1 199 ? 17.026 5.402 -15.975 1.00 97.56 199 ARG A C 1
ATOM 1599 O O . ARG A 1 199 ? 17.307 6.102 -15.000 1.00 97.56 199 ARG A O 1
ATOM 1606 N N . ARG A 1 200 ? 16.396 5.876 -17.053 1.00 96.81 200 ARG A N 1
ATOM 1607 C CA . ARG A 1 200 ? 15.880 7.244 -17.131 1.00 96.81 200 ARG A CA 1
ATOM 1608 C C . ARG A 1 200 ? 14.771 7.466 -16.105 1.00 96.81 200 ARG A C 1
ATOM 1610 O O . ARG A 1 200 ? 14.920 8.334 -15.255 1.00 96.81 200 ARG A O 1
ATOM 1617 N N . ALA A 1 201 ? 13.737 6.624 -16.112 1.00 96.62 201 ALA A N 1
ATOM 1618 C CA . ALA A 1 201 ? 12.624 6.712 -15.166 1.00 96.62 201 ALA A CA 1
ATOM 1619 C C . ALA A 1 201 ? 13.083 6.626 -13.697 1.00 96.62 201 ALA A C 1
ATOM 1621 O O . ALA A 1 201 ? 12.587 7.367 -12.848 1.00 96.62 201 ALA A O 1
ATOM 1622 N N . VAL A 1 202 ? 14.061 5.762 -13.406 1.00 95.75 202 VAL A N 1
ATOM 1623 C CA . VAL A 1 202 ? 14.689 5.635 -12.082 1.00 95.75 202 VAL A CA 1
ATOM 1624 C C . VAL A 1 202 ? 15.458 6.900 -11.698 1.00 95.75 202 VAL A C 1
ATOM 1626 O O . VAL A 1 202 ? 15.349 7.362 -10.561 1.00 95.75 202 VAL A O 1
ATOM 1629 N N . SER A 1 203 ? 16.222 7.478 -12.628 1.00 94.31 203 SER A N 1
ATOM 1630 C CA . SER A 1 203 ? 16.960 8.723 -12.380 1.00 94.31 203 SER A CA 1
ATOM 1631 C C . SER A 1 203 ? 16.006 9.882 -12.098 1.00 94.31 203 SER A C 1
ATOM 1633 O O . SER A 1 203 ? 16.220 10.615 -11.137 1.00 94.31 203 SER A O 1
ATOM 1635 N N . ASP A 1 204 ? 14.909 9.990 -12.849 1.00 92.19 204 ASP A N 1
ATOM 1636 C CA . ASP A 1 204 ? 13.905 11.031 -12.626 1.00 92.19 204 ASP A CA 1
ATOM 1637 C C . ASP A 1 204 ? 13.219 10.880 -11.267 1.00 92.19 204 ASP A C 1
ATOM 1639 O O . ASP A 1 204 ? 13.055 11.866 -10.548 1.00 92.19 204 ASP A O 1
ATOM 1643 N N . ALA A 1 205 ? 12.851 9.655 -10.872 1.00 90.38 205 ALA A N 1
ATOM 1644 C CA . ALA A 1 205 ? 12.278 9.391 -9.551 1.00 90.38 205 ALA A CA 1
ATOM 1645 C C . ALA A 1 205 ? 13.256 9.779 -8.427 1.00 90.38 205 ALA A C 1
ATOM 1647 O O . ALA A 1 205 ? 12.879 10.461 -7.468 1.00 90.38 205 ALA A O 1
ATOM 1648 N N . ARG A 1 206 ? 14.537 9.413 -8.573 1.00 88.69 206 ARG A N 1
ATOM 1649 C CA . ARG A 1 206 ? 15.604 9.779 -7.631 1.00 88.69 206 ARG A CA 1
ATOM 1650 C C . ARG A 1 206 ? 15.766 11.287 -7.502 1.00 88.69 206 ARG A C 1
ATOM 1652 O O . ARG A 1 206 ? 15.801 11.792 -6.383 1.00 88.69 206 ARG A O 1
ATOM 1659 N N . ASP A 1 207 ? 15.891 11.986 -8.622 1.00 87.69 207 ASP A N 1
ATOM 1660 C CA . ASP A 1 207 ? 16.304 13.387 -8.629 1.00 87.69 207 ASP A CA 1
ATOM 1661 C C . ASP A 1 207 ? 15.132 14.335 -8.315 1.00 87.69 207 ASP A C 1
ATOM 1663 O O . ASP A 1 207 ? 15.338 15.371 -7.683 1.00 87.69 207 ASP A O 1
ATOM 1667 N N . SER A 1 208 ? 13.898 13.971 -8.682 1.00 83.06 208 SER A N 1
ATOM 1668 C CA . SER A 1 208 ? 12.704 14.781 -8.393 1.00 83.06 208 SER A CA 1
ATOM 1669 C C . SER A 1 208 ? 12.142 14.567 -6.988 1.00 83.06 208 SER A C 1
ATOM 1671 O O . SER A 1 208 ? 11.722 15.531 -6.349 1.00 83.06 208 SER A O 1
ATOM 1673 N N . THR A 1 209 ? 12.134 13.321 -6.503 1.00 81.88 209 THR A N 1
ATOM 1674 C CA . THR A 1 209 ? 11.406 12.943 -5.284 1.00 81.88 209 THR A CA 1
ATOM 1675 C C . THR A 1 209 ? 12.370 12.624 -4.152 1.00 81.88 209 THR A C 1
ATOM 1677 O O . THR A 1 209 ? 12.412 13.342 -3.160 1.00 81.88 209 THR A O 1
ATOM 1680 N N . TYR A 1 210 ? 13.190 11.582 -4.295 1.00 82.25 210 TYR A N 1
ATOM 1681 C CA . TYR A 1 210 ? 13.941 11.044 -3.155 1.00 82.25 210 TYR A CA 1
ATOM 1682 C C . TYR A 1 210 ? 15.085 11.932 -2.684 1.00 82.25 210 TYR A C 1
ATOM 1684 O O . TYR A 1 210 ? 15.277 12.091 -1.482 1.00 82.25 210 TYR A O 1
ATOM 1692 N N . ARG A 1 211 ? 15.834 12.541 -3.609 1.00 81.50 211 ARG A N 1
ATOM 1693 C CA . ARG A 1 211 ? 16.930 13.448 -3.246 1.00 81.50 211 ARG A CA 1
ATOM 1694 C C . ARG A 1 211 ? 16.419 14.674 -2.486 1.00 81.50 211 ARG A C 1
ATOM 1696 O O . ARG A 1 211 ? 17.101 15.141 -1.584 1.00 81.50 211 ARG A O 1
ATOM 1703 N N . ASN A 1 212 ? 15.229 15.159 -2.836 1.00 80.44 212 ASN A N 1
ATOM 1704 C CA . ASN A 1 212 ? 14.633 16.352 -2.233 1.00 80.44 212 ASN A CA 1
ATOM 1705 C C . ASN A 1 212 ? 13.803 16.037 -0.979 1.00 80.44 212 ASN A C 1
ATOM 1707 O O . ASN A 1 212 ? 13.470 16.951 -0.233 1.00 80.44 212 ASN A O 1
ATOM 1711 N N . ALA A 1 213 ? 13.457 14.766 -0.753 1.00 80.69 213 ALA A N 1
ATOM 1712 C CA . ALA A 1 213 ? 12.635 14.338 0.377 1.00 80.69 213 ALA A CA 1
ATOM 1713 C C . ALA A 1 213 ? 13.405 14.235 1.702 1.00 80.69 213 ALA A C 1
ATOM 1715 O O . ALA A 1 213 ? 12.772 14.176 2.749 1.00 80.69 213 ALA A O 1
ATOM 1716 N N . VAL A 1 214 ? 14.740 14.183 1.661 1.00 80.69 214 VAL A N 1
ATOM 1717 C CA . VAL A 1 214 ? 15.591 14.000 2.844 1.00 80.69 214 VAL A CA 1
ATOM 1718 C C . VAL A 1 214 ? 16.433 15.253 3.054 1.00 80.69 214 VAL A C 1
ATOM 1720 O O . VAL A 1 214 ? 17.225 15.633 2.187 1.00 80.69 214 VAL A O 1
ATOM 1723 N N . SER A 1 215 ? 16.274 15.892 4.210 1.00 81.12 215 SER A N 1
ATOM 1724 C CA . SER A 1 215 ? 17.072 17.049 4.614 1.00 81.12 215 SER A CA 1
ATOM 1725 C C . SER A 1 215 ? 18.526 16.666 4.911 1.00 81.12 215 SER A C 1
ATOM 1727 O O . SER A 1 215 ? 18.854 15.513 5.197 1.00 81.12 215 SER A O 1
ATOM 1729 N N . SER A 1 216 ? 19.431 17.648 4.887 1.00 80.25 216 SER A N 1
ATOM 1730 C CA . SER A 1 216 ? 20.857 17.428 5.172 1.00 80.25 216 SER A CA 1
ATOM 1731 C C . SER A 1 216 ? 21.120 16.807 6.551 1.00 80.25 216 SER A C 1
ATOM 1733 O O . SER A 1 216 ? 22.056 16.026 6.699 1.00 80.25 216 SER A O 1
ATOM 1735 N N . GLU A 1 217 ? 20.299 17.130 7.554 1.00 83.06 217 GLU A N 1
ATOM 1736 C CA . GLU A 1 217 ? 20.411 16.563 8.905 1.00 83.06 217 GLU A CA 1
ATOM 1737 C C . GLU A 1 217 ? 19.941 15.100 8.943 1.00 83.06 217 GLU A C 1
ATOM 1739 O O . GLU A 1 217 ? 20.567 14.244 9.568 1.00 83.06 217 GLU A O 1
ATOM 1744 N N . GLU A 1 218 ? 18.865 14.775 8.226 1.00 85.00 218 GLU A N 1
ATOM 1745 C CA . GLU A 1 218 ? 18.373 13.399 8.124 1.00 85.00 218 GLU A CA 1
ATOM 1746 C C . GLU A 1 218 ? 19.366 12.495 7.388 1.00 85.00 218 GLU A C 1
ATOM 1748 O O . GLU A 1 218 ? 19.533 11.340 7.775 1.00 85.00 218 GLU A O 1
ATOM 1753 N N . TRP A 1 219 ? 20.104 13.018 6.402 1.00 83.75 219 TRP A N 1
ATOM 1754 C CA . TRP A 1 219 ? 21.196 12.277 5.762 1.00 83.75 219 TRP A CA 1
ATOM 1755 C C . TRP A 1 219 ? 22.280 11.843 6.753 1.00 83.75 219 TRP A C 1
ATOM 1757 O O . TRP A 1 219 ? 22.784 10.723 6.648 1.00 83.75 219 TRP A O 1
ATOM 1767 N N . GLN A 1 220 ? 22.619 12.687 7.733 1.00 84.50 220 GLN A N 1
ATOM 1768 C CA . GLN A 1 220 ? 23.580 12.328 8.780 1.00 84.50 220 GLN A CA 1
ATOM 1769 C C . GLN A 1 220 ? 23.028 11.214 9.673 1.00 84.50 220 GLN A C 1
ATOM 1771 O O . GLN A 1 220 ? 23.700 10.203 9.872 1.00 84.50 220 GLN A O 1
ATOM 1776 N N . LYS A 1 221 ? 21.770 11.336 10.116 1.00 85.50 221 LYS A N 1
ATOM 1777 C CA . LYS A 1 221 ? 21.093 10.303 10.921 1.00 85.50 221 LYS A CA 1
ATOM 1778 C C . LYS A 1 221 ? 21.021 8.962 10.181 1.00 85.50 221 LYS A C 1
ATOM 1780 O O . LYS A 1 221 ? 21.289 7.914 10.762 1.00 85.50 221 LYS A O 1
ATOM 1785 N N . LEU A 1 222 ? 20.717 8.973 8.882 1.00 82.44 222 LEU A N 1
ATOM 1786 C CA . LEU A 1 222 ? 20.705 7.762 8.056 1.00 82.44 222 LEU A CA 1
ATOM 1787 C C . LEU A 1 222 ? 22.100 7.130 7.937 1.00 82.44 222 LEU A C 1
ATOM 1789 O O . LEU A 1 222 ? 22.230 5.909 8.036 1.00 82.44 222 LEU A O 1
ATOM 1793 N N . ALA A 1 223 ? 23.151 7.938 7.769 1.00 82.81 223 ALA A N 1
ATOM 1794 C CA . ALA A 1 223 ? 24.528 7.446 7.728 1.00 82.81 223 ALA A CA 1
ATOM 1795 C C . ALA A 1 223 ? 24.958 6.811 9.063 1.00 82.81 223 ALA A C 1
ATOM 1797 O O . ALA A 1 223 ? 25.637 5.777 9.069 1.00 82.81 223 ALA A O 1
ATOM 1798 N N . GLU A 1 224 ? 24.527 7.384 10.190 1.00 83.06 224 GLU A N 1
ATOM 1799 C CA . GLU A 1 224 ? 24.741 6.820 11.525 1.00 83.06 224 GLU A CA 1
ATOM 1800 C C . GLU A 1 224 ? 24.059 5.460 11.685 1.00 83.06 224 GLU A C 1
ATOM 1802 O O . GLU A 1 224 ? 24.696 4.516 12.149 1.00 83.06 224 GLU A O 1
ATOM 1807 N N . VAL A 1 225 ? 22.807 5.312 11.237 1.00 77.69 225 VAL A N 1
ATOM 1808 C CA . VAL A 1 225 ? 22.088 4.026 11.285 1.00 77.69 225 VAL A CA 1
ATOM 1809 C C . VAL A 1 225 ? 22.851 2.942 10.520 1.00 77.69 225 VAL A C 1
ATOM 1811 O O . VAL A 1 225 ? 23.066 1.854 11.053 1.00 77.69 225 VAL A O 1
ATOM 1814 N N . VAL A 1 226 ? 23.345 3.253 9.317 1.00 74.25 226 VAL A N 1
ATOM 1815 C CA . VAL A 1 226 ? 24.147 2.313 8.513 1.00 74.25 226 VAL A CA 1
ATOM 1816 C C . VAL A 1 226 ? 25.454 1.932 9.222 1.00 74.25 226 VAL A C 1
ATOM 1818 O O . VAL A 1 226 ? 25.864 0.771 9.194 1.00 74.25 226 VAL A O 1
ATOM 1821 N N . THR A 1 227 ? 26.112 2.877 9.901 1.00 64.00 227 THR A N 1
ATOM 1822 C CA . THR A 1 227 ? 27.361 2.594 10.633 1.00 64.00 227 THR A CA 1
ATOM 1823 C C . THR A 1 227 ? 27.144 1.890 11.971 1.00 64.00 227 THR A C 1
ATOM 1825 O O . THR A 1 227 ? 28.044 1.189 12.434 1.00 64.00 227 THR A O 1
ATOM 1828 N N . VAL A 1 228 ? 26.008 2.088 12.639 1.00 60.06 228 VAL A N 1
ATOM 1829 C CA . VAL A 1 228 ? 25.660 1.395 13.890 1.00 60.06 228 VAL A CA 1
ATOM 1830 C C . VAL A 1 228 ? 25.284 -0.056 13.607 1.00 60.06 228 VAL A C 1
ATOM 1832 O O . VAL A 1 228 ? 25.776 -0.941 14.308 1.00 60.06 228 VAL A O 1
ATOM 1835 N N . ASP A 1 229 ? 24.514 -0.310 12.548 1.00 54.19 229 ASP A N 1
ATOM 1836 C CA . ASP A 1 229 ? 24.167 -1.666 12.108 1.00 54.19 229 ASP A CA 1
ATOM 1837 C C . ASP A 1 229 ? 25.430 -2.477 11.753 1.00 54.19 229 ASP A C 1
ATOM 1839 O O . ASP A 1 229 ? 25.597 -3.616 12.187 1.00 54.19 229 ASP A O 1
ATOM 1843 N N . ALA A 1 230 ? 26.409 -1.838 11.099 1.00 54.00 230 ALA A N 1
ATOM 1844 C CA . ALA A 1 230 ? 27.711 -2.440 10.804 1.00 54.00 230 ALA A CA 1
ATOM 1845 C C . ALA A 1 230 ? 28.602 -2.687 12.046 1.00 54.00 230 ALA A C 1
ATOM 1847 O O . ALA A 1 230 ? 29.436 -3.594 12.028 1.00 54.00 230 ALA A O 1
ATOM 1848 N N . ARG A 1 231 ? 28.459 -1.889 13.119 1.00 45.72 231 ARG A N 1
ATOM 1849 C CA . ARG A 1 231 ? 29.312 -1.948 14.328 1.00 45.72 231 ARG A CA 1
ATOM 1850 C C . ARG A 1 231 ? 28.808 -2.906 15.401 1.00 45.72 231 ARG A C 1
ATOM 1852 O O . ARG A 1 231 ? 29.606 -3.652 15.958 1.00 45.72 231 ARG A O 1
ATOM 1859 N N . TYR A 1 232 ? 27.513 -2.884 15.709 1.00 43.66 232 TYR A N 1
ATOM 1860 C CA . TYR A 1 232 ? 26.937 -3.783 16.719 1.00 43.66 232 TYR A CA 1
ATOM 1861 C C . TYR A 1 232 ? 26.730 -5.190 16.189 1.00 43.66 232 TYR A C 1
ATOM 1863 O O . TYR A 1 232 ? 26.652 -6.150 16.957 1.00 43.66 232 TYR A O 1
ATOM 1871 N N . TYR A 1 233 ? 26.714 -5.314 14.869 1.00 49.88 233 TYR A N 1
ATOM 1872 C CA . TYR A 1 233 ? 26.555 -6.580 14.221 1.00 49.88 233 TYR A CA 1
ATOM 1873 C C . TYR A 1 233 ? 27.542 -6.746 13.068 1.00 49.88 233 TYR A C 1
ATOM 1875 O O . TYR A 1 233 ? 27.145 -6.745 11.900 1.00 49.88 233 TYR A O 1
ATOM 1883 N N . PRO A 1 234 ? 28.821 -7.025 13.383 1.00 43.50 234 PRO A N 1
ATOM 1884 C CA . PRO A 1 234 ? 29.849 -7.285 12.373 1.00 43.50 234 PRO A CA 1
ATOM 1885 C C . PRO A 1 234 ? 29.527 -8.520 11.507 1.00 43.50 234 PRO A C 1
ATOM 1887 O O . PRO A 1 234 ? 30.191 -8.772 10.506 1.00 43.50 234 PRO A O 1
ATOM 1890 N N . GLY A 1 235 ? 28.465 -9.259 11.865 1.00 46.56 235 GLY A N 1
ATOM 1891 C CA . GLY A 1 235 ? 27.769 -10.205 11.008 1.00 46.56 235 GLY A CA 1
ATOM 1892 C C . GLY A 1 235 ? 26.236 -10.082 10.926 1.00 46.56 235 GLY A C 1
ATOM 1893 O O . GLY A 1 235 ? 25.687 -11.000 10.353 1.00 46.56 235 GLY A O 1
ATOM 1894 N N . HIS A 1 236 ? 25.508 -9.053 11.416 1.00 44.22 236 HIS A N 1
ATOM 1895 C CA . HIS A 1 236 ? 24.022 -8.927 11.232 1.00 44.22 236 HIS A CA 1
ATOM 1896 C C . HIS A 1 236 ? 23.541 -8.091 10.041 1.00 44.22 236 HIS A C 1
ATOM 1898 O O . HIS A 1 236 ? 22.336 -7.949 9.841 1.00 44.22 236 HIS A O 1
ATOM 1904 N N . LEU A 1 237 ? 24.428 -7.808 9.089 1.00 44.31 237 LEU A N 1
ATOM 1905 C CA . LEU A 1 237 ? 24.035 -7.953 7.678 1.00 44.31 237 LEU A CA 1
ATOM 1906 C C . LEU A 1 237 ? 23.670 -9.431 7.335 1.00 44.31 237 LEU A C 1
ATOM 1908 O O . LEU A 1 237 ? 23.194 -9.743 6.246 1.00 44.31 237 LEU A O 1
ATOM 1912 N N . ARG A 1 238 ? 23.835 -10.384 8.272 1.00 39.50 238 ARG A N 1
ATOM 1913 C CA . ARG A 1 238 ? 23.278 -11.750 8.301 1.00 39.50 238 ARG A CA 1
ATOM 1914 C C . ARG A 1 238 ? 22.552 -12.001 9.642 1.00 39.50 238 ARG A C 1
ATOM 1916 O O . ARG A 1 238 ? 23.185 -12.115 10.678 1.00 39.50 238 ARG A O 1
ATOM 1923 N N . SER A 1 239 ? 21.231 -12.196 9.608 1.00 43.88 239 SER A N 1
ATOM 1924 C CA . SER A 1 239 ? 20.358 -12.613 10.735 1.00 43.88 239 SER A CA 1
ATOM 1925 C C . SER A 1 239 ? 19.683 -11.516 11.579 1.00 43.88 239 SER A C 1
ATOM 1927 O O . SER A 1 239 ? 20.236 -10.960 12.518 1.00 43.88 239 SER A O 1
ATOM 1929 N N . ARG A 1 240 ? 18.386 -11.350 11.312 1.00 36.66 240 ARG A N 1
ATOM 1930 C CA . ARG A 1 240 ? 17.313 -11.116 12.289 1.00 36.66 240 ARG A CA 1
ATOM 1931 C C . ARG A 1 240 ? 16.069 -11.875 11.827 1.00 36.66 240 ARG A C 1
ATOM 1933 O O . ARG A 1 240 ? 15.366 -11.447 10.918 1.00 36.66 240 ARG A O 1
ATOM 1940 N N . THR A 1 241 ? 15.811 -13.058 12.346 1.00 33.22 241 THR A N 1
ATOM 1941 C CA . THR A 1 241 ? 14.542 -13.747 12.089 1.00 33.22 241 THR A CA 1
ATOM 1942 C C . THR A 1 241 ? 13.408 -12.799 12.489 1.00 33.22 241 THR A C 1
ATOM 1944 O O . THR A 1 241 ? 13.299 -12.429 13.655 1.00 33.22 241 THR A O 1
ATOM 1947 N N . VAL A 1 242 ? 12.614 -12.331 11.521 1.00 33.72 242 VAL A N 1
ATOM 1948 C CA . VAL A 1 242 ? 11.274 -11.843 11.845 1.00 33.72 242 VAL A CA 1
ATOM 1949 C C . VAL A 1 242 ? 10.554 -13.106 12.281 1.00 33.72 242 VAL A C 1
ATOM 1951 O O . VAL A 1 242 ? 10.503 -14.065 11.514 1.00 33.72 242 VAL A O 1
ATOM 1954 N N . HIS A 1 243 ? 10.128 -13.160 13.540 1.00 28.59 243 HIS A N 1
ATOM 1955 C CA . HIS A 1 243 ? 9.254 -14.221 14.013 1.00 28.59 243 HIS A CA 1
ATOM 1956 C C . HIS A 1 243 ? 7.963 -14.167 13.188 1.00 28.59 243 HIS A C 1
ATOM 1958 O O . HIS A 1 243 ? 7.033 -13.435 13.508 1.00 28.59 243 HIS A O 1
ATOM 1964 N N . GLU A 1 244 ? 7.931 -14.925 12.097 1.00 31.58 244 GLU A N 1
ATOM 1965 C CA . GLU A 1 244 ? 6.705 -15.345 11.443 1.00 31.58 244 GLU A CA 1
ATOM 1966 C C . GLU A 1 244 ? 6.116 -16.472 12.289 1.00 31.58 244 GLU A C 1
ATOM 1968 O O . GLU A 1 244 ? 6.429 -17.650 12.125 1.00 31.58 244 GLU A O 1
ATOM 1973 N N . SER A 1 245 ? 5.276 -16.098 13.248 1.00 27.33 245 SER A N 1
ATOM 1974 C CA . SER A 1 245 ? 4.359 -17.031 13.890 1.00 27.33 245 SER A CA 1
ATOM 1975 C C . SER A 1 245 ? 3.199 -17.293 12.927 1.00 27.33 245 SER A C 1
ATOM 1977 O O . SER A 1 245 ? 2.124 -16.721 13.077 1.00 27.33 245 SER A O 1
ATOM 1979 N N . PHE A 1 246 ? 3.408 -18.132 11.911 1.00 29.64 246 PHE A N 1
ATOM 1980 C CA . PHE A 1 246 ? 2.288 -18.773 11.222 1.00 29.64 246 PHE A CA 1
ATOM 1981 C C . PHE A 1 246 ? 1.780 -19.912 12.117 1.00 29.64 246 PHE A C 1
ATOM 1983 O O . PHE A 1 246 ? 2.556 -20.822 12.416 1.00 29.64 246 PHE A O 1
ATOM 1990 N N . PRO A 1 247 ? 0.512 -19.913 12.568 1.00 29.11 247 PRO A N 1
ATOM 1991 C CA . PRO A 1 247 ? -0.044 -21.082 13.226 1.00 29.11 247 PRO A CA 1
ATOM 1992 C C . PRO A 1 247 ? -0.188 -22.195 12.186 1.00 29.11 247 PRO A C 1
ATOM 1994 O O . PRO A 1 247 ? -1.073 -22.157 11.329 1.00 29.11 247 PRO A O 1
ATOM 1997 N N . SER A 1 248 ? 0.686 -23.197 12.271 1.00 30.42 248 SER A N 1
ATOM 1998 C CA . SER A 1 248 ? 0.503 -24.484 11.611 1.00 30.42 248 SER A CA 1
ATOM 1999 C C . SER A 1 248 ? -0.828 -25.069 12.075 1.00 30.42 248 SER A C 1
ATOM 2001 O O . SER A 1 248 ? -0.959 -25.500 13.222 1.00 30.42 248 SER A O 1
ATOM 2003 N N . HIS A 1 249 ? -1.828 -25.043 11.201 1.00 32.19 249 HIS A N 1
ATOM 2004 C CA . HIS A 1 249 ? -3.027 -25.842 11.382 1.00 32.19 249 HIS A CA 1
ATOM 2005 C C . HIS A 1 249 ? -2.626 -27.297 11.174 1.00 32.19 249 HIS A C 1
ATOM 2007 O O . HIS A 1 249 ? -2.275 -27.705 10.069 1.00 32.19 249 HIS A O 1
ATOM 2013 N N . GLY A 1 250 ? -2.616 -28.045 12.274 1.00 31.92 250 GLY A N 1
ATOM 2014 C CA . GLY A 1 250 ? -2.599 -29.492 12.228 1.00 31.92 250 GLY A CA 1
ATOM 2015 C C . GLY A 1 250 ? -3.909 -29.998 11.639 1.00 31.92 250 GLY A C 1
ATOM 2016 O O . GLY A 1 250 ? -4.997 -29.566 12.026 1.00 31.92 250 GLY A O 1
ATOM 2017 N N . SER A 1 251 ? -3.785 -30.919 10.700 1.00 32.75 251 SER A N 1
ATOM 2018 C CA . SER A 1 251 ? -4.702 -32.030 10.469 1.00 32.75 251 SER A CA 1
ATOM 2019 C C . SER A 1 251 ? -3.847 -33.188 9.983 1.00 32.75 251 SER A C 1
ATOM 2021 O O . SER A 1 251 ? -3.009 -32.938 9.086 1.00 32.75 251 SER A O 1
#

Radius of gyration: 23.55 Å; chains: 1; bounding box: 60×56×52 Å